Protein AF-A0A328RJR1-F1 (afdb_monomer)

Foldseek 3Di:
DDPVVVVVVLVVPPDLVVQVVVCVVLVNDDDSVVSSVLSVVLVVLLVVLQVVQCVQADVVLFFHGDDSCLLCCLLRPLLCQKRFGRGDPPSPDDDDPSSQCSRQCSLAVHDFVSSLVSNVSNCVVQVNCVVCCVPAVSVAFPGKTQPDRGMGKMWTDGPPFIKIKDFAPDPQLVLVQVVCVLLVHDEWDWDWDQGPSHIMIMTHDLDDAFQVNVLVVDLADDLLLLLQLLLVLLCCLLFVQPDPARRQWGAHPNGTYGHPSRDTPHVCSVVVCVVPNPPSCRSLVSLVVNDPDPVSSVVSVVSSVVSNVVSNVSCVVSLVVSLVSLPVPDPPDPSSVVSNVSSVVSDDD

Mean predicted aligned error: 8.34 Å

Solvent-accessible surface area (backbone atoms only — not comparable to full-atom values): 19500 Å² total; per-residue (Å²): 132,67,70,72,65,52,53,65,47,58,74,68,55,85,49,65,66,63,55,47,50,58,38,50,78,69,72,54,82,80,61,67,69,62,52,48,54,51,48,56,50,51,52,52,49,52,53,53,47,39,55,53,27,51,74,72,35,41,57,94,65,34,30,42,48,64,50,72,65,58,55,51,40,45,66,72,35,44,86,42,74,53,61,64,69,50,59,50,85,91,59,81,72,83,81,58,69,68,60,30,48,55,60,30,44,70,53,54,69,44,58,60,71,60,40,34,49,45,52,47,46,25,34,47,70,52,64,41,40,72,69,46,29,78,77,28,50,55,96,44,56,71,42,60,38,52,73,36,71,73,41,49,24,36,41,37,32,30,80,83,44,49,34,30,41,36,77,44,96,65,70,40,48,49,54,48,37,51,52,28,52,76,68,74,41,80,63,69,60,54,50,77,48,81,44,100,82,47,38,30,40,40,29,59,59,68,76,89,36,26,40,52,53,50,53,75,75,38,79,65,82,54,72,70,50,42,34,50,41,20,37,53,32,41,48,30,65,57,50,38,43,50,77,69,50,49,78,33,23,38,40,45,96,86,39,75,33,81,46,83,44,70,38,58,59,44,87,67,35,66,61,55,30,65,73,70,46,50,86,38,42,51,54,48,49,55,57,56,75,48,42,94,44,73,64,63,35,52,52,50,50,50,48,20,54,53,35,22,54,52,42,48,52,52,48,62,76,45,38,67,61,53,50,51,50,49,61,74,70,41,68,98,45,73,64,45,54,49,50,51,48,45,56,74,57,62,69,90,127

Radius of gyration: 23.26 Å; Cα contacts (8 Å, |Δi|>4): 452; chains: 1; bounding box: 61×46×66 Å

Structure (mmCIF, N/CA/C/O backbone):
data_AF-A0A328RJR1-F1
#
_entry.id   AF-A0A328RJR1-F1
#
loop_
_atom_site.group_PDB
_atom_site.id
_atom_site.type_symbol
_atom_site.label_atom_id
_atom_site.label_alt_id
_atom_site.label_comp_id
_atom_site.label_asym_id
_atom_site.label_entity_id
_atom_site.label_seq_id
_atom_site.pdbx_PDB_ins_code
_atom_site.Cartn_x
_atom_site.Cartn_y
_atom_site.Cartn_z
_atom_site.occupancy
_atom_site.B_iso_or_equiv
_atom_site.auth_seq_id
_atom_site.auth_comp_id
_atom_site.auth_asym_id
_atom_site.auth_atom_id
_atom_site.pdbx_PDB_model_num
ATOM 1 N N . MET A 1 1 ? 33.221 -3.654 -17.826 1.00 35.09 1 MET A N 1
ATOM 2 C CA . MET A 1 1 ? 32.953 -2.552 -18.779 1.00 35.09 1 MET A CA 1
ATOM 3 C C . MET A 1 1 ? 31.809 -1.719 -18.227 1.00 35.09 1 MET A C 1
ATOM 5 O O . MET A 1 1 ? 30.819 -2.310 -17.814 1.00 35.09 1 MET A O 1
ATOM 9 N N . SER A 1 2 ? 31.965 -0.396 -18.111 1.00 26.88 2 SER A N 1
ATOM 10 C CA . SER A 1 2 ? 30.933 0.463 -17.517 1.00 26.88 2 SER A CA 1
ATOM 11 C C . SER A 1 2 ? 29.721 0.572 -18.447 1.00 26.88 2 SER A C 1
ATOM 13 O O . SER A 1 2 ? 29.865 0.806 -19.645 1.00 26.88 2 SER A O 1
ATOM 15 N N . PHE A 1 3 ? 28.523 0.412 -17.883 1.00 36.31 3 PHE A N 1
ATOM 16 C CA . PHE A 1 3 ? 27.236 0.465 -18.590 1.00 36.31 3 PHE A CA 1
ATOM 17 C C . PHE A 1 3 ? 27.023 1.780 -19.368 1.00 36.31 3 PHE A C 1
ATOM 19 O O . PHE A 1 3 ? 26.322 1.792 -20.373 1.00 36.31 3 PHE A O 1
ATOM 26 N N . SER A 1 4 ? 27.691 2.862 -18.956 1.00 33.47 4 SER A N 1
ATOM 27 C CA . SER A 1 4 ? 27.680 4.169 -19.621 1.00 33.47 4 SER A CA 1
ATOM 28 C C . SER A 1 4 ? 28.237 4.152 -21.050 1.00 33.47 4 SER A C 1
ATOM 30 O O . SER A 1 4 ? 27.717 4.868 -21.899 1.00 33.47 4 SER A O 1
ATOM 32 N N . LYS A 1 5 ? 29.222 3.292 -21.367 1.00 37.38 5 LYS A N 1
ATOM 33 C CA . LYS A 1 5 ? 29.723 3.149 -22.750 1.00 37.38 5 LYS A CA 1
ATOM 34 C C . LYS A 1 5 ? 28.718 2.456 -23.679 1.00 37.38 5 LYS A C 1
ATOM 36 O O . LYS A 1 5 ? 28.713 2.729 -24.872 1.00 37.38 5 LYS A O 1
ATOM 41 N N . ASN A 1 6 ? 27.822 1.628 -23.138 1.00 48.75 6 ASN A N 1
ATOM 42 C CA . ASN A 1 6 ? 26.827 0.917 -23.941 1.00 48.75 6 ASN A CA 1
ATOM 43 C C . ASN A 1 6 ? 25.659 1.813 -24.373 1.00 48.75 6 ASN A C 1
ATOM 45 O O . ASN A 1 6 ? 25.043 1.517 -25.386 1.00 48.75 6 ASN A O 1
ATOM 49 N N . ILE A 1 7 ? 25.337 2.895 -23.654 1.00 41.91 7 ILE A N 1
ATOM 50 C CA . ILE A 1 7 ? 24.184 3.755 -23.989 1.00 41.91 7 ILE A CA 1
ATOM 51 C C . ILE A 1 7 ? 24.487 4.663 -25.190 1.00 41.91 7 ILE A C 1
ATOM 53 O O . ILE A 1 7 ? 23.641 4.814 -26.073 1.00 41.91 7 ILE A O 1
ATOM 57 N N . GLU A 1 8 ? 25.705 5.204 -25.289 1.00 42.03 8 GLU A N 1
ATOM 58 C CA . GLU A 1 8 ? 26.141 5.942 -26.485 1.00 42.03 8 GLU A CA 1
ATOM 59 C C . GLU A 1 8 ? 26.208 5.045 -27.728 1.00 42.03 8 GLU A C 1
ATOM 61 O O . GLU A 1 8 ? 25.860 5.492 -28.822 1.00 42.03 8 GLU A O 1
ATOM 66 N N . GLU A 1 9 ? 26.590 3.774 -27.574 1.00 45.88 9 GLU A N 1
ATOM 67 C CA . GLU A 1 9 ? 26.526 2.790 -28.658 1.00 45.88 9 GLU A CA 1
ATOM 68 C C . GLU A 1 9 ? 25.073 2.405 -28.984 1.00 45.88 9 GLU A C 1
ATOM 70 O O . GLU A 1 9 ? 24.684 2.460 -30.143 1.00 45.88 9 GLU A O 1
ATOM 75 N N . ILE A 1 10 ? 24.212 2.145 -27.996 1.00 46.06 10 ILE A N 1
ATOM 76 C CA . ILE A 1 10 ? 22.761 1.887 -28.158 1.00 46.06 10 ILE A CA 1
ATOM 77 C C . ILE A 1 10 ? 22.034 3.035 -28.876 1.00 46.06 10 ILE A C 1
ATOM 79 O O . ILE A 1 10 ? 21.094 2.809 -29.650 1.00 46.06 10 ILE A O 1
ATOM 83 N N . ASN A 1 11 ? 22.471 4.276 -28.666 1.00 43.84 11 ASN A N 1
ATOM 84 C CA . ASN A 1 11 ? 21.934 5.426 -29.383 1.00 43.84 11 ASN A CA 1
ATOM 85 C C . ASN A 1 11 ? 22.359 5.475 -30.856 1.00 43.84 11 ASN A C 1
ATOM 87 O O . ASN A 1 11 ? 21.598 6.013 -31.658 1.00 43.84 11 ASN A O 1
ATOM 91 N N . LYS A 1 12 ? 23.485 4.844 -31.210 1.00 46.56 12 LYS A N 1
ATOM 92 C CA . LYS A 1 12 ? 24.025 4.714 -32.576 1.00 46.56 12 LYS A CA 1
ATOM 93 C C . LYS A 1 12 ? 23.647 3.396 -33.268 1.00 46.56 12 LYS A C 1
ATOM 95 O O . LYS A 1 12 ? 23.850 3.255 -34.472 1.00 46.56 12 LYS A O 1
ATOM 100 N N . ILE A 1 13 ? 23.113 2.419 -32.534 1.00 50.09 13 ILE A N 1
ATOM 101 C CA . ILE A 1 13 ? 22.736 1.113 -33.077 1.00 50.09 13 ILE A CA 1
ATOM 102 C C . ILE A 1 13 ? 21.342 1.199 -33.723 1.00 50.09 13 ILE A C 1
ATOM 104 O O . ILE A 1 13 ? 20.317 0.977 -33.082 1.00 50.09 13 ILE A O 1
ATOM 108 N N . ASP A 1 14 ? 21.323 1.455 -35.031 1.00 55.56 14 ASP A N 1
ATOM 109 C CA . ASP A 1 14 ? 20.229 1.044 -35.932 1.00 55.56 14 ASP A CA 1
ATOM 110 C C . ASP A 1 14 ? 20.429 -0.393 -36.459 1.00 55.56 14 ASP A C 1
ATOM 112 O O . ASP A 1 14 ? 19.600 -0.939 -37.189 1.00 55.56 14 ASP A O 1
ATOM 116 N N . ASN A 1 15 ? 21.531 -1.042 -36.068 1.00 59.47 15 ASN A N 1
ATOM 117 C CA . ASN A 1 15 ? 21.899 -2.374 -36.526 1.00 59.47 15 ASN A CA 1
ATOM 118 C C . ASN A 1 15 ? 21.192 -3.474 -35.709 1.00 59.47 15 ASN A C 1
ATOM 120 O O . ASN A 1 15 ? 21.504 -3.726 -34.541 1.00 59.47 15 ASN A O 1
ATOM 124 N N . LYS A 1 16 ? 20.263 -4.169 -36.373 1.00 55.56 16 LYS A N 1
ATOM 125 C CA . LYS A 1 16 ? 19.468 -5.293 -35.855 1.00 55.56 16 LYS A CA 1
ATOM 126 C C . LYS A 1 16 ? 20.311 -6.379 -35.170 1.00 55.56 16 LYS A C 1
ATOM 128 O O . LYS A 1 16 ? 19.877 -6.922 -34.155 1.00 55.56 16 LYS A O 1
ATOM 133 N N . ASP A 1 17 ? 21.513 -6.680 -35.660 1.00 53.88 17 ASP A N 1
ATOM 134 C CA . ASP A 1 17 ? 22.342 -7.758 -35.103 1.00 53.88 17 ASP A CA 1
ATOM 135 C C . ASP A 1 17 ? 23.036 -7.378 -33.785 1.00 53.88 17 ASP A C 1
ATOM 137 O O . ASP A 1 17 ? 23.174 -8.223 -32.898 1.00 53.88 17 ASP A O 1
ATOM 141 N N . ALA A 1 18 ? 23.396 -6.106 -33.596 1.00 58.50 18 ALA A N 1
ATOM 142 C CA . ALA A 1 18 ? 23.974 -5.630 -32.338 1.00 58.50 18 ALA A CA 1
ATOM 143 C C . ALA A 1 18 ? 22.936 -5.621 -31.200 1.00 58.50 18 ALA A C 1
ATOM 145 O O . ALA A 1 18 ? 23.236 -6.049 -30.083 1.00 58.50 18 ALA A O 1
ATOM 146 N N . ILE A 1 19 ? 21.686 -5.246 -31.502 1.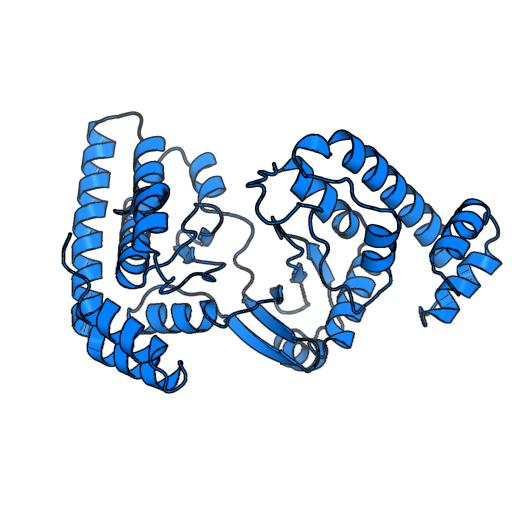00 57.97 19 ILE A N 1
ATOM 147 C CA . ILE A 1 19 ? 20.557 -5.340 -30.560 1.00 57.97 19 ILE A CA 1
ATOM 148 C C . ILE A 1 19 ? 20.324 -6.802 -30.164 1.00 57.97 19 ILE A C 1
ATOM 150 O O . ILE A 1 19 ? 20.250 -7.127 -28.981 1.00 57.97 19 ILE A O 1
ATOM 154 N N . VAL A 1 20 ? 20.274 -7.714 -31.137 1.00 56.56 20 VAL A N 1
ATOM 155 C CA . VAL A 1 20 ? 20.079 -9.148 -30.872 1.00 56.56 20 VAL A CA 1
ATOM 156 C C . VAL A 1 20 ? 21.204 -9.728 -30.006 1.00 56.56 20 VAL A C 1
ATOM 158 O O . VAL A 1 20 ? 20.929 -10.537 -29.120 1.00 56.56 20 VAL A O 1
ATOM 161 N N . ASN A 1 21 ? 22.453 -9.305 -30.205 1.00 58.47 21 ASN A N 1
ATOM 162 C CA . ASN A 1 21 ? 23.581 -9.751 -29.384 1.00 58.47 21 ASN A CA 1
ATOM 163 C C . ASN A 1 21 ? 23.509 -9.225 -27.940 1.00 58.47 21 ASN A C 1
ATOM 165 O O . ASN A 1 21 ? 23.812 -9.980 -27.014 1.00 58.47 21 ASN A O 1
ATOM 169 N N . PHE A 1 22 ? 23.029 -7.992 -27.730 1.00 62.31 22 PHE A N 1
ATOM 170 C CA . PHE A 1 22 ? 22.733 -7.465 -26.392 1.00 62.31 22 PHE A CA 1
ATOM 171 C C . PHE A 1 22 ? 21.647 -8.288 -25.680 1.00 62.31 22 PHE A C 1
ATOM 173 O O . PHE A 1 22 ? 21.794 -8.630 -24.512 1.00 62.31 22 PHE A O 1
ATOM 180 N N . TYR A 1 23 ? 20.580 -8.686 -26.373 1.00 55.56 23 TYR A N 1
ATOM 181 C CA . TYR A 1 23 ? 19.535 -9.523 -25.767 1.00 55.56 23 TYR A CA 1
ATOM 182 C C . TYR A 1 23 ? 19.997 -10.958 -25.479 1.00 55.56 23 TYR A C 1
ATOM 184 O O . TYR A 1 23 ? 19.666 -11.524 -24.432 1.00 55.56 23 TYR A O 1
ATOM 192 N N . ARG A 1 24 ? 20.808 -11.539 -26.371 1.00 58.44 24 ARG A N 1
ATOM 193 C CA . ARG A 1 24 ? 21.396 -12.876 -26.182 1.00 58.44 24 ARG A CA 1
ATOM 194 C C . ARG A 1 24 ? 22.337 -12.933 -24.983 1.00 58.44 24 ARG A C 1
ATOM 196 O O . ARG A 1 24 ? 22.288 -13.912 -24.241 1.00 58.44 24 ARG A O 1
ATOM 203 N N . SER A 1 25 ? 23.138 -11.891 -24.747 1.00 57.56 25 SER A N 1
ATOM 204 C CA . SER A 1 25 ? 24.028 -11.833 -23.577 1.00 57.56 25 SER A CA 1
ATOM 205 C C . SER A 1 25 ? 23.273 -11.760 -22.243 1.00 57.56 25 SER A C 1
ATOM 207 O O . SER A 1 25 ? 23.837 -12.103 -21.207 1.00 57.56 25 SER A O 1
ATOM 209 N N . HIS A 1 26 ? 21.984 -11.409 -22.270 1.00 53.59 26 HIS A N 1
ATOM 210 C CA . HIS A 1 26 ? 21.101 -11.387 -21.102 1.00 53.59 26 HIS A CA 1
ATOM 211 C C . HIS A 1 26 ? 20.166 -12.609 -21.023 1.00 53.59 26 HIS A C 1
ATOM 213 O O . HIS A 1 26 ? 19.245 -12.616 -20.210 1.00 53.59 26 HIS A O 1
ATOM 219 N N . GLN A 1 27 ? 20.402 -13.654 -21.833 1.00 52.19 27 GLN A N 1
ATOM 220 C CA . GLN A 1 27 ? 19.617 -14.902 -21.871 1.00 52.19 27 GLN A CA 1
ATOM 221 C C . GLN A 1 27 ? 18.127 -14.710 -22.213 1.00 52.19 27 GLN A C 1
ATOM 223 O O . GLN A 1 27 ? 17.269 -15.481 -21.778 1.00 52.19 27 GLN A O 1
ATOM 228 N N . TRP A 1 28 ? 17.787 -13.687 -23.000 1.00 48.53 28 TRP A N 1
ATOM 229 C CA . TRP A 1 28 ? 16.421 -13.527 -23.499 1.00 48.53 28 TRP A CA 1
ATOM 230 C C . TRP A 1 28 ? 16.226 -14.466 -24.695 1.00 48.53 28 TRP A C 1
ATOM 232 O O . TRP A 1 28 ? 17.014 -14.407 -25.642 1.00 48.53 28 TRP A O 1
ATOM 242 N N . PRO A 1 29 ? 15.219 -15.356 -24.690 1.00 43.50 29 PRO A N 1
ATOM 243 C CA . PRO A 1 29 ? 15.017 -16.237 -25.824 1.00 43.50 29 PRO A CA 1
ATOM 244 C C . PRO A 1 29 ? 14.326 -15.462 -26.969 1.00 43.50 29 PRO A C 1
ATOM 246 O O . PRO A 1 29 ? 13.602 -14.496 -26.719 1.00 43.50 29 PRO A O 1
ATOM 249 N N . ILE A 1 30 ? 14.456 -16.008 -28.190 1.00 54.34 30 ILE A N 1
ATOM 250 C CA . ILE A 1 30 ? 13.540 -15.859 -29.351 1.00 54.34 30 ILE A CA 1
ATOM 251 C C . ILE A 1 30 ? 13.860 -14.763 -30.409 1.00 54.34 30 ILE A C 1
ATOM 253 O O . ILE A 1 30 ? 14.423 -13.721 -30.122 1.00 54.34 30 ILE A O 1
ATOM 257 N N . ASN A 1 31 ? 13.501 -15.087 -31.667 1.00 52.03 31 ASN A N 1
ATOM 258 C CA . ASN A 1 31 ? 13.190 -14.283 -32.873 1.00 52.03 31 ASN A CA 1
ATOM 259 C C . ASN A 1 31 ? 13.707 -12.823 -32.966 1.00 52.03 31 ASN A C 1
ATOM 261 O O . ASN A 1 31 ? 13.216 -11.914 -32.297 1.00 52.03 31 ASN A O 1
ATOM 265 N N . LYS A 1 32 ? 14.630 -12.589 -33.915 1.00 53.72 32 LYS A N 1
ATOM 266 C CA . LYS A 1 32 ? 15.333 -11.311 -34.136 1.00 53.72 32 LYS A CA 1
ATOM 267 C C . LYS A 1 32 ? 14.420 -10.124 -34.483 1.00 53.72 32 LYS A C 1
ATOM 269 O O . LYS A 1 32 ? 14.745 -8.999 -34.114 1.00 53.72 32 LYS A O 1
ATOM 274 N N . ASP A 1 33 ? 13.325 -10.344 -35.209 1.00 50.41 33 ASP A N 1
ATOM 275 C CA . ASP A 1 33 ? 12.430 -9.262 -35.655 1.00 50.41 33 ASP A CA 1
ATOM 276 C C . ASP A 1 33 ? 11.563 -8.715 -34.521 1.00 50.41 33 ASP A C 1
ATOM 278 O O . ASP A 1 33 ? 11.414 -7.500 -34.375 1.00 50.41 33 ASP A O 1
ATOM 282 N N . LEU A 1 34 ? 11.072 -9.608 -33.658 1.00 58.09 34 LEU A N 1
ATOM 283 C CA . LEU A 1 34 ? 10.309 -9.234 -32.471 1.00 58.09 34 LEU A CA 1
ATOM 284 C C . LEU A 1 34 ? 11.181 -8.424 -31.499 1.00 58.09 34 LEU A C 1
ATOM 286 O O . LEU A 1 34 ? 10.759 -7.373 -31.026 1.00 58.09 34 LEU A O 1
ATOM 290 N N . ILE A 1 35 ? 12.428 -8.861 -31.282 1.00 64.62 35 ILE A N 1
ATOM 291 C CA . ILE A 1 35 ? 13.404 -8.158 -30.437 1.00 64.62 35 ILE A CA 1
ATOM 292 C C . ILE A 1 35 ? 13.646 -6.726 -30.930 1.00 64.62 35 ILE A C 1
ATOM 294 O O . ILE A 1 35 ? 13.698 -5.792 -30.133 1.00 64.62 35 ILE A O 1
ATOM 298 N N . PHE A 1 36 ? 13.811 -6.536 -32.239 1.00 63.91 36 PHE A N 1
ATOM 299 C CA . PHE A 1 36 ? 14.120 -5.221 -32.798 1.00 63.91 36 PHE A CA 1
ATOM 300 C C . PHE A 1 36 ? 12.955 -4.232 -32.646 1.00 63.91 36 PHE A C 1
ATOM 302 O O . PHE A 1 36 ? 13.167 -3.066 -32.301 1.00 63.91 36 PHE A O 1
ATOM 309 N N . LEU A 1 37 ? 11.719 -4.696 -32.854 1.00 68.50 37 LEU A N 1
ATOM 310 C CA . LEU A 1 37 ? 10.515 -3.890 -32.629 1.00 68.50 37 LEU A CA 1
ATOM 311 C C . LEU A 1 37 ? 10.315 -3.569 -31.141 1.00 68.50 37 LEU A C 1
ATOM 313 O O . LEU A 1 37 ? 10.050 -2.413 -30.800 1.00 68.50 37 LEU A O 1
ATOM 317 N N . GLU A 1 38 ? 10.503 -4.554 -30.256 1.00 74.19 38 GLU A N 1
ATOM 318 C CA . GLU A 1 38 ? 10.473 -4.352 -28.801 1.00 74.19 38 GLU A CA 1
ATOM 319 C C . GLU A 1 38 ? 11.518 -3.319 -28.368 1.00 74.19 38 GLU A C 1
ATOM 321 O O . GLU A 1 38 ? 11.207 -2.410 -27.601 1.00 74.19 38 GLU A O 1
ATOM 326 N N . PHE A 1 39 ? 12.732 -3.398 -28.908 1.00 76.44 39 PHE A N 1
ATOM 327 C CA . PHE A 1 39 ? 13.807 -2.465 -28.597 1.00 76.44 39 PHE A CA 1
ATOM 328 C C . PHE A 1 39 ? 13.481 -1.028 -29.015 1.00 76.44 39 PHE A C 1
ATOM 330 O O . PHE A 1 39 ? 13.614 -0.111 -28.203 1.00 76.44 39 PHE A O 1
ATOM 337 N N . LYS A 1 40 ? 13.006 -0.815 -30.253 1.00 80.19 40 LYS A N 1
ATOM 338 C CA . LYS A 1 40 ? 12.582 0.520 -30.716 1.00 80.19 40 LYS A CA 1
ATOM 339 C C . LYS A 1 40 ? 11.473 1.092 -29.835 1.00 80.19 40 LYS A C 1
ATOM 341 O O . LYS A 1 40 ? 11.508 2.277 -29.497 1.00 80.19 40 LYS A O 1
ATOM 346 N N . TYR A 1 41 ? 10.518 0.252 -29.437 1.00 84.62 41 TYR A N 1
ATOM 347 C CA . TYR A 1 41 ? 9.442 0.649 -28.538 1.00 84.62 41 TYR A CA 1
ATOM 348 C C . TYR A 1 41 ? 9.966 1.044 -27.149 1.00 84.62 41 TYR A C 1
ATOM 350 O O . TYR A 1 41 ? 9.652 2.133 -26.668 1.00 84.62 41 TYR A O 1
ATOM 358 N N . ILE A 1 42 ? 10.803 0.203 -26.531 1.00 85.06 42 ILE A N 1
ATOM 359 C CA . ILE A 1 42 ? 11.414 0.467 -25.220 1.00 85.06 42 ILE A CA 1
ATOM 360 C C . ILE A 1 42 ? 12.236 1.758 -25.265 1.00 85.06 42 ILE A C 1
ATOM 362 O O . ILE A 1 42 ? 12.078 2.600 -24.387 1.00 85.06 42 ILE A O 1
ATOM 366 N N . LYS A 1 43 ? 13.059 1.959 -26.303 1.00 86.50 43 LYS A N 1
ATOM 367 C CA . LYS A 1 43 ? 13.865 3.178 -26.477 1.00 86.50 43 LYS A CA 1
ATOM 368 C C . LYS A 1 43 ? 12.984 4.427 -26.533 1.00 86.50 43 LYS A C 1
ATOM 370 O O . LYS A 1 43 ? 13.250 5.397 -25.827 1.00 86.50 43 LYS A O 1
ATOM 375 N N . LYS A 1 44 ? 11.893 4.391 -27.310 1.00 90.50 44 LYS A N 1
ATOM 376 C CA . LYS A 1 44 ? 10.919 5.493 -27.369 1.00 90.50 44 LYS A CA 1
ATOM 377 C C . LYS A 1 44 ? 10.268 5.751 -26.007 1.00 90.50 44 LYS A C 1
ATOM 379 O O . LYS A 1 44 ? 10.106 6.908 -25.626 1.00 90.50 44 LYS A O 1
ATOM 384 N N . LEU A 1 45 ? 9.888 4.693 -25.287 1.00 91.62 45 LEU A N 1
ATOM 385 C CA . LEU A 1 45 ? 9.276 4.810 -23.964 1.00 91.62 45 LEU A CA 1
ATOM 386 C C . LEU A 1 45 ? 10.249 5.422 -22.949 1.00 91.62 45 LEU A C 1
ATOM 388 O O . LEU A 1 45 ? 9.871 6.369 -22.271 1.00 91.62 45 LEU A O 1
ATOM 392 N N . ILE A 1 46 ? 11.494 4.940 -22.901 1.00 91.62 46 ILE A N 1
ATOM 393 C CA . ILE A 1 46 ? 12.557 5.474 -22.040 1.00 91.62 46 ILE A CA 1
ATOM 394 C C . ILE A 1 46 ? 12.776 6.959 -22.325 1.00 91.62 46 ILE A C 1
ATOM 396 O O . ILE A 1 46 ? 12.726 7.752 -21.392 1.00 91.62 46 ILE A O 1
ATOM 400 N N . ASN A 1 47 ? 12.953 7.352 -23.590 1.00 92.50 47 ASN A N 1
ATOM 401 C CA . ASN A 1 47 ? 13.193 8.754 -23.946 1.00 92.50 47 ASN A CA 1
ATOM 402 C C . ASN A 1 47 ? 12.045 9.666 -23.489 1.00 92.50 47 ASN A C 1
ATOM 404 O O . ASN A 1 47 ? 12.293 10.670 -22.829 1.00 92.50 47 ASN A O 1
ATOM 408 N N . ASN A 1 48 ? 10.796 9.266 -23.744 1.00 94.06 48 ASN A N 1
ATOM 409 C CA . ASN A 1 48 ? 9.615 10.003 -23.287 1.00 94.06 48 ASN A CA 1
ATOM 410 C C . ASN A 1 48 ? 9.553 10.083 -21.751 1.00 94.06 48 ASN A C 1
ATOM 412 O O . ASN A 1 48 ? 9.269 11.137 -21.185 1.00 94.06 48 ASN A O 1
ATOM 416 N N . THR A 1 49 ? 9.851 8.980 -21.054 1.00 94.38 49 THR A N 1
ATOM 417 C CA . THR A 1 49 ? 9.895 8.974 -19.588 1.00 94.38 49 THR A CA 1
ATOM 418 C C . THR A 1 49 ? 10.985 9.903 -19.053 1.00 94.38 49 THR A C 1
ATOM 420 O O . THR A 1 49 ? 10.731 10.620 -18.087 1.00 94.38 49 THR A O 1
ATOM 423 N N . LEU A 1 50 ? 12.167 9.938 -19.677 1.00 94.06 50 LEU A N 1
ATOM 424 C CA . LEU A 1 50 ? 13.264 10.828 -19.289 1.00 94.06 50 LEU A CA 1
ATOM 425 C C . LEU A 1 50 ? 12.891 12.297 -19.469 1.00 94.06 50 LEU A C 1
ATOM 427 O O . LEU A 1 50 ? 13.061 13.069 -18.527 1.00 94.06 50 LEU A O 1
ATOM 431 N N . GLU A 1 51 ? 12.367 12.670 -20.638 1.00 95.38 51 GLU A N 1
ATOM 432 C CA . GLU A 1 51 ? 11.928 14.040 -20.939 1.00 95.38 51 GLU A CA 1
ATOM 433 C C . GLU A 1 51 ? 10.901 14.523 -19.914 1.00 95.38 51 GLU A C 1
ATOM 435 O O . GLU A 1 51 ? 11.144 15.501 -19.209 1.00 95.38 51 GLU A O 1
ATOM 440 N N . LYS A 1 52 ? 9.831 13.751 -19.707 1.00 95.56 52 LYS A N 1
ATOM 441 C CA . LYS A 1 52 ? 8.801 14.085 -18.715 1.00 95.56 52 LYS A CA 1
ATOM 442 C C . LYS A 1 52 ? 9.315 14.084 -17.281 1.00 95.56 52 LYS A C 1
ATOM 444 O O . LYS A 1 52 ? 8.839 14.855 -16.455 1.00 95.56 52 LYS A O 1
ATOM 449 N N . SER A 1 53 ? 10.289 13.233 -16.954 1.00 94.88 53 SER A N 1
ATOM 450 C CA . SER A 1 53 ? 10.867 13.236 -15.605 1.00 94.88 53 SER A CA 1
ATOM 451 C C . SER A 1 53 ? 11.646 14.515 -15.322 1.00 94.88 53 SER A C 1
ATOM 453 O O . SER A 1 53 ? 11.660 14.956 -14.179 1.00 94.88 53 SER A O 1
ATOM 455 N N . LYS A 1 54 ? 12.259 15.124 -16.348 1.00 94.94 54 LYS A N 1
ATOM 456 C CA . LYS A 1 54 ? 12.946 16.417 -16.234 1.00 94.94 54 LYS A CA 1
ATOM 457 C C . LYS A 1 54 ? 11.958 17.564 -16.058 1.00 94.94 54 LYS A C 1
ATOM 459 O O . LYS A 1 54 ? 12.233 18.455 -15.267 1.00 94.94 54 LYS A O 1
ATOM 464 N N . GLU A 1 55 ? 10.820 17.518 -16.745 1.00 95.00 55 GLU A N 1
ATOM 465 C CA . GLU A 1 55 ? 9.741 18.508 -16.597 1.00 95.00 55 GLU A CA 1
ATOM 466 C C . GLU A 1 55 ? 9.144 18.508 -15.184 1.00 95.00 55 GLU A C 1
ATOM 468 O O . GLU A 1 55 ? 8.861 19.566 -14.631 1.00 95.00 55 GLU A O 1
ATOM 473 N N . LEU A 1 56 ? 8.979 17.323 -14.588 1.00 92.62 56 LEU A N 1
ATOM 474 C CA . LEU A 1 56 ? 8.453 17.166 -13.229 1.00 92.62 56 LEU A CA 1
ATOM 475 C C . LEU A 1 56 ? 9.5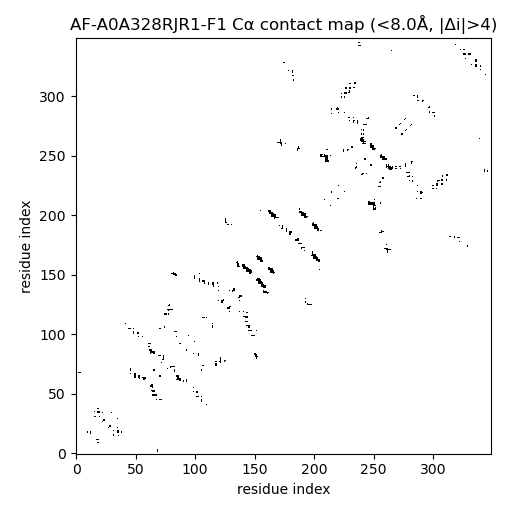24 17.304 -12.133 1.00 92.62 56 LEU A C 1
ATOM 477 O O . LEU A 1 56 ? 9.193 17.302 -10.949 1.00 92.62 56 LEU A O 1
ATOM 481 N N . ALA A 1 57 ? 10.807 17.381 -12.491 1.00 92.06 57 ALA A N 1
ATOM 482 C CA . ALA A 1 57 ? 11.878 17.449 -11.508 1.00 92.06 57 ALA A CA 1
ATOM 483 C C . ALA A 1 57 ? 11.926 18.815 -10.816 1.00 92.06 57 ALA A C 1
ATOM 485 O O . ALA A 1 57 ? 11.742 19.867 -11.424 1.00 92.06 57 ALA A O 1
ATOM 486 N N . LEU A 1 58 ? 12.285 18.795 -9.534 1.00 91.25 58 LEU A N 1
ATOM 487 C CA . LEU A 1 58 ? 12.535 19.983 -8.723 1.00 91.25 58 LEU A CA 1
ATOM 488 C C . LEU A 1 58 ? 13.884 19.817 -7.999 1.00 91.25 58 LEU A C 1
ATOM 490 O O . LEU A 1 58 ? 13.903 19.680 -6.770 1.00 91.25 58 LEU A O 1
ATOM 494 N N . PRO A 1 59 ? 15.029 19.816 -8.718 1.00 89.88 59 PRO A N 1
ATOM 495 C CA . PRO A 1 59 ? 16.325 19.442 -8.136 1.00 89.88 59 PRO A CA 1
ATOM 496 C C . PRO A 1 59 ? 16.735 20.344 -6.967 1.00 89.88 59 PRO A C 1
ATOM 498 O O . PRO A 1 59 ? 17.238 19.878 -5.946 1.00 89.88 59 PRO A O 1
ATOM 501 N N . ASN A 1 60 ? 16.408 21.637 -7.053 1.00 89.62 60 ASN A N 1
ATOM 502 C CA . ASN A 1 60 ? 16.668 22.607 -5.984 1.00 89.62 60 ASN A CA 1
ATOM 503 C C . ASN A 1 60 ? 15.933 22.255 -4.679 1.00 89.62 60 ASN A C 1
ATOM 505 O O . ASN A 1 60 ? 16.446 22.494 -3.586 1.00 89.62 60 ASN A O 1
ATOM 509 N N . LEU A 1 61 ? 14.761 21.623 -4.784 1.00 87.94 61 LEU A N 1
ATOM 510 C CA . LEU A 1 61 ? 13.990 21.118 -3.647 1.00 87.94 61 LEU A CA 1
ATOM 511 C C . LEU A 1 61 ? 14.374 19.672 -3.281 1.00 87.94 61 LEU A C 1
ATOM 513 O O . LEU A 1 61 ? 13.944 19.157 -2.254 1.00 87.94 61 LEU A O 1
ATOM 517 N N . GLY A 1 62 ? 15.255 19.042 -4.063 1.00 89.56 62 GLY A N 1
ATOM 518 C CA . GLY A 1 62 ? 15.778 17.691 -3.870 1.00 89.56 62 GLY A CA 1
ATOM 519 C C . GLY A 1 62 ? 14.983 16.582 -4.551 1.00 89.56 62 GLY A C 1
ATOM 520 O O . GLY A 1 62 ? 15.095 15.428 -4.133 1.00 89.56 62 GLY A O 1
ATOM 521 N N . PHE A 1 63 ? 14.165 16.918 -5.548 1.00 92.12 63 PHE A N 1
ATOM 522 C CA . PHE A 1 63 ? 13.531 15.940 -6.428 1.00 92.12 63 PHE A CA 1
ATOM 523 C C . PHE A 1 63 ? 14.285 15.901 -7.757 1.00 92.12 63 PHE A C 1
ATOM 525 O O . PHE A 1 63 ? 14.090 16.770 -8.608 1.00 92.12 63 PHE A O 1
ATOM 532 N N . ASP A 1 64 ? 15.139 14.904 -7.936 1.00 92.94 64 ASP A N 1
ATOM 533 C CA . ASP A 1 64 ? 15.940 14.753 -9.147 1.00 92.94 64 ASP A CA 1
ATOM 534 C C . ASP A 1 64 ? 15.159 13.997 -10.236 1.00 92.94 64 ASP A C 1
ATOM 536 O O . ASP A 1 64 ? 14.276 13.185 -9.929 1.00 92.94 64 ASP A O 1
ATOM 540 N N . PRO A 1 65 ? 15.463 14.233 -11.525 1.00 93.62 65 PRO A N 1
ATOM 541 C CA . PRO A 1 65 ? 14.889 13.438 -12.603 1.00 93.62 65 PRO A CA 1
ATOM 542 C C . PRO A 1 65 ? 15.349 11.975 -12.520 1.00 93.62 65 PRO A C 1
ATOM 544 O O . PRO A 1 65 ? 16.351 11.633 -11.884 1.00 93.62 65 PRO A O 1
ATOM 547 N N . LEU A 1 66 ? 14.621 11.093 -13.206 1.00 93.19 66 LEU A N 1
ATOM 548 C CA . LEU A 1 66 ? 15.060 9.711 -13.394 1.00 93.19 66 LEU A CA 1
ATOM 549 C C . LEU A 1 66 ? 16.228 9.692 -14.387 1.00 93.19 66 LEU A C 1
ATOM 551 O O . LEU A 1 66 ? 16.205 10.422 -15.381 1.00 93.19 66 LEU A O 1
ATOM 555 N N . SER A 1 67 ? 17.240 8.859 -14.137 1.00 90.94 67 SER A N 1
ATOM 556 C CA . SER A 1 67 ? 18.349 8.681 -15.079 1.00 90.94 67 SER A CA 1
ATOM 557 C C . SER A 1 67 ? 18.061 7.574 -16.093 1.00 90.94 67 SER A C 1
ATOM 559 O O . SER A 1 67 ? 17.276 6.659 -15.845 1.00 90.94 67 SER A O 1
ATOM 561 N N . ASP A 1 68 ? 18.724 7.627 -17.243 1.00 86.38 68 ASP A N 1
ATOM 562 C CA . ASP A 1 68 ? 18.702 6.558 -18.246 1.00 86.38 68 ASP A CA 1
ATOM 563 C C . ASP A 1 68 ? 19.126 5.209 -17.647 1.00 86.38 68 ASP A C 1
ATOM 565 O O . ASP A 1 68 ? 18.479 4.186 -17.890 1.00 86.38 68 ASP A O 1
ATOM 569 N N . LEU A 1 69 ? 20.155 5.221 -16.797 1.00 84.69 69 LEU A N 1
ATOM 570 C CA . LEU A 1 69 ? 20.628 4.052 -16.070 1.00 84.69 69 LEU A CA 1
ATOM 571 C C . LEU A 1 69 ? 19.551 3.480 -15.139 1.00 84.69 69 LEU A C 1
ATOM 573 O O . LEU A 1 69 ? 19.375 2.260 -15.121 1.00 84.69 69 LEU A O 1
ATOM 577 N N . ASP A 1 70 ? 18.804 4.324 -14.418 1.00 87.12 70 ASP A N 1
ATOM 578 C CA . ASP A 1 70 ? 17.714 3.875 -13.540 1.00 87.12 70 ASP A CA 1
ATOM 579 C C . ASP A 1 70 ? 16.638 3.131 -14.334 1.00 87.12 70 ASP A C 1
ATOM 581 O O . ASP A 1 70 ? 16.207 2.047 -13.929 1.00 87.12 70 ASP A O 1
ATOM 585 N N . LEU A 1 71 ? 16.223 3.693 -15.476 1.00 90.12 71 LEU A N 1
ATOM 586 C CA . LEU A 1 71 ? 15.163 3.127 -16.314 1.00 90.12 71 LEU A CA 1
ATOM 587 C C . LEU A 1 71 ? 15.619 1.832 -17.001 1.00 90.12 71 LEU A C 1
ATOM 589 O O . LEU A 1 71 ? 14.902 0.829 -16.974 1.00 90.12 71 LEU A O 1
ATOM 593 N N . ILE A 1 72 ? 16.822 1.821 -17.585 1.00 84.75 72 ILE A N 1
ATOM 594 C CA . ILE A 1 72 ? 17.373 0.641 -18.269 1.00 84.75 72 ILE A CA 1
ATOM 595 C C . ILE A 1 72 ? 17.623 -0.482 -17.267 1.00 84.75 72 ILE A C 1
ATOM 597 O O . ILE A 1 72 ? 17.232 -1.627 -17.515 1.00 84.75 72 ILE A O 1
ATOM 601 N N . SER A 1 73 ? 18.245 -0.175 -16.128 1.00 83.50 73 SER A N 1
ATOM 602 C CA . SER A 1 73 ? 18.500 -1.174 -15.092 1.00 83.50 73 SER A CA 1
ATOM 603 C C . SER A 1 73 ? 17.180 -1.683 -14.512 1.00 83.50 73 SER A C 1
ATOM 605 O O . SER A 1 73 ? 17.012 -2.890 -14.356 1.00 83.50 73 SER A O 1
ATOM 607 N N . PHE A 1 74 ? 16.172 -0.831 -14.316 1.00 90.69 74 PHE A N 1
ATOM 608 C CA . PHE A 1 74 ? 14.855 -1.304 -13.900 1.00 90.69 74 PHE A CA 1
ATOM 609 C C . PHE A 1 74 ? 14.234 -2.295 -14.897 1.00 90.69 74 PHE A C 1
ATOM 611 O O . PHE A 1 74 ? 13.668 -3.299 -14.470 1.00 90.69 74 PHE A O 1
ATOM 618 N N . LEU A 1 75 ? 14.357 -2.082 -16.207 1.00 88.94 75 LEU A N 1
ATOM 619 C CA . LEU A 1 75 ? 13.762 -2.984 -17.202 1.00 88.94 75 LEU A CA 1
ATOM 620 C C . LEU A 1 75 ? 14.576 -4.263 -17.450 1.00 88.94 75 LEU A C 1
ATOM 622 O O . LEU A 1 75 ? 13.996 -5.292 -17.790 1.00 88.94 75 LEU A O 1
ATOM 626 N N . THR A 1 76 ? 15.898 -4.216 -17.281 1.00 82.19 76 THR A N 1
ATOM 627 C CA . THR A 1 76 ? 16.802 -5.311 -17.691 1.00 82.19 76 THR A CA 1
ATOM 628 C C . THR A 1 76 ? 17.442 -6.067 -16.528 1.00 82.19 76 THR A C 1
ATOM 630 O O . THR A 1 76 ? 17.776 -7.242 -16.676 1.00 82.19 76 THR A O 1
ATOM 633 N N . ASN A 1 77 ? 17.595 -5.440 -15.358 1.00 84.19 77 ASN A N 1
ATOM 634 C CA . ASN A 1 77 ? 18.230 -6.045 -14.194 1.00 84.19 77 ASN A CA 1
ATOM 635 C C . ASN A 1 77 ? 17.179 -6.696 -13.276 1.00 84.19 77 ASN A C 1
ATOM 637 O O . ASN A 1 77 ? 16.383 -5.995 -12.631 1.00 84.19 77 ASN A O 1
ATOM 641 N N . PRO A 1 78 ? 17.172 -8.033 -13.132 1.00 87.31 78 PRO A N 1
ATOM 642 C CA . PRO A 1 78 ? 16.218 -8.707 -12.258 1.00 87.31 78 PRO A CA 1
ATOM 643 C C . PRO A 1 78 ? 16.451 -8.403 -10.764 1.00 87.31 78 PRO A C 1
ATOM 645 O O . PRO A 1 78 ? 15.518 -8.524 -9.970 1.00 87.31 78 PRO A O 1
ATOM 648 N N . LYS A 1 79 ? 17.646 -7.918 -10.381 1.00 88.81 79 LYS A N 1
ATOM 649 C CA . LYS A 1 79 ? 17.951 -7.457 -9.010 1.00 88.81 79 LYS A CA 1
ATOM 650 C C . LYS A 1 79 ? 17.205 -6.177 -8.639 1.00 88.81 79 LYS A C 1
ATOM 652 O O . LYS A 1 79 ? 16.868 -5.973 -7.474 1.00 88.81 79 LYS A O 1
ATOM 657 N N . GLN A 1 80 ? 16.948 -5.298 -9.610 1.00 90.06 80 GLN A N 1
ATOM 658 C CA . GLN A 1 80 ? 16.253 -4.037 -9.367 1.00 90.06 80 GLN A CA 1
ATOM 659 C C . GLN A 1 80 ? 14.743 -4.261 -9.414 1.00 90.06 80 GLN A C 1
ATOM 661 O O . GLN A 1 80 ? 14.076 -3.936 -10.391 1.00 90.06 80 GLN A O 1
ATOM 666 N N . PHE A 1 81 ? 14.189 -4.857 -8.360 1.00 91.31 81 PHE A N 1
ATOM 667 C CA . PHE A 1 81 ? 12.761 -5.181 -8.316 1.00 91.31 81 PHE A CA 1
ATOM 668 C C . PHE A 1 81 ? 11.862 -3.943 -8.367 1.00 91.31 81 PHE A C 1
ATOM 670 O O . PHE A 1 81 ? 10.753 -4.023 -8.876 1.00 91.31 81 PHE A O 1
ATOM 677 N N . SER A 1 82 ? 12.326 -2.807 -7.846 1.00 92.81 82 SER A N 1
ATOM 678 C CA . SER A 1 82 ? 11.519 -1.603 -7.674 1.00 92.81 82 SER A CA 1
ATOM 679 C C . SER A 1 82 ? 12.177 -0.392 -8.322 1.00 92.81 82 SER A C 1
ATOM 681 O O . SER A 1 82 ? 13.387 -0.199 -8.179 1.00 92.81 82 SER A O 1
ATOM 683 N N . LEU A 1 83 ? 11.371 0.420 -9.005 1.00 93.56 83 LEU A N 1
ATOM 684 C CA . LEU A 1 83 ? 11.730 1.776 -9.399 1.00 93.56 83 LEU A CA 1
ATOM 685 C C . LEU A 1 83 ? 11.141 2.739 -8.370 1.00 93.56 83 LEU A C 1
ATOM 687 O O . LEU A 1 83 ? 9.956 2.654 -8.035 1.00 93.56 83 LEU A O 1
ATOM 691 N N . LYS A 1 84 ? 11.969 3.649 -7.864 1.00 91.88 84 LYS A N 1
ATOM 692 C CA . LYS A 1 84 ? 11.578 4.677 -6.896 1.00 91.88 84 LYS A CA 1
ATOM 693 C C . LYS A 1 84 ? 11.703 6.049 -7.545 1.00 91.88 84 LYS A C 1
ATOM 695 O O . LYS A 1 84 ? 12.446 6.212 -8.504 1.00 91.88 84 LYS A O 1
ATOM 700 N N . LEU A 1 85 ? 10.974 7.023 -7.014 1.00 90.75 85 LEU A N 1
ATOM 701 C CA . LEU A 1 85 ? 11.204 8.427 -7.352 1.00 90.75 85 LEU A CA 1
ATOM 702 C C . LEU A 1 85 ? 12.525 8.891 -6.718 1.00 90.75 85 LEU A C 1
ATOM 704 O O . LEU A 1 85 ? 12.791 8.561 -5.557 1.00 90.75 85 LEU A O 1
ATOM 708 N N . ASN A 1 86 ? 13.320 9.668 -7.454 1.00 89.38 86 ASN A N 1
ATOM 709 C CA . ASN A 1 86 ? 14.630 10.157 -7.016 1.00 89.38 86 ASN A CA 1
ATOM 710 C C . ASN A 1 86 ? 14.475 11.351 -6.058 1.00 89.38 86 ASN A C 1
ATOM 712 O O . ASN A 1 86 ? 14.665 12.509 -6.411 1.00 89.38 86 ASN A O 1
ATOM 716 N N . LYS A 1 87 ? 14.080 11.051 -4.817 1.00 89.69 87 LYS A N 1
ATOM 717 C CA . LYS A 1 87 ? 13.913 12.032 -3.736 1.00 89.69 87 LYS A CA 1
ATOM 718 C C . LYS A 1 87 ? 15.093 11.992 -2.775 1.00 89.69 87 LYS A C 1
ATOM 720 O O . LYS A 1 87 ? 15.437 10.925 -2.260 1.00 89.69 87 LYS A O 1
ATOM 725 N N . ILE A 1 88 ? 15.625 13.159 -2.424 1.00 87.81 88 ILE A N 1
ATOM 726 C CA . ILE A 1 88 ? 16.621 13.281 -1.357 1.00 87.81 88 ILE A CA 1
ATOM 727 C C . ILE A 1 88 ? 15.949 13.043 0.002 1.00 87.81 88 ILE A C 1
ATOM 729 O O . ILE A 1 88 ? 15.053 13.776 0.434 1.00 87.81 88 ILE A O 1
ATOM 733 N N . LYS A 1 89 ? 16.400 12.000 0.704 1.00 81.50 89 LYS A N 1
ATOM 734 C CA . LYS A 1 89 ? 15.904 11.644 2.039 1.00 81.50 89 LYS A CA 1
ATOM 735 C C . LYS A 1 89 ? 16.112 12.813 3.013 1.00 81.50 89 LYS A C 1
ATOM 737 O O . LYS A 1 89 ? 17.188 13.393 3.066 1.00 81.50 89 LYS A O 1
ATOM 742 N N . GLY A 1 90 ? 15.086 13.132 3.802 1.00 79.19 90 GLY A N 1
ATOM 743 C CA . GLY A 1 90 ? 15.143 14.177 4.833 1.00 79.19 90 GLY A CA 1
ATOM 744 C C . GLY A 1 90 ? 14.722 15.579 4.379 1.00 79.19 90 GLY A C 1
ATOM 745 O O . GLY A 1 90 ? 14.500 16.426 5.234 1.00 79.19 90 GLY A O 1
ATOM 746 N N . LYS A 1 91 ? 14.522 15.822 3.076 1.00 80.44 91 LYS A N 1
ATOM 747 C CA . LYS A 1 91 ? 14.068 17.129 2.560 1.00 80.44 91 LYS A CA 1
ATOM 748 C C . LYS A 1 91 ? 12.544 17.339 2.554 1.00 80.44 91 LYS A C 1
ATOM 750 O O . LYS A 1 91 ? 12.077 18.355 2.062 1.00 80.44 91 LYS A O 1
ATOM 755 N N . GLY A 1 92 ? 11.760 16.392 3.079 1.00 75.12 92 GLY A N 1
ATOM 756 C CA . GLY A 1 92 ? 10.299 16.542 3.192 1.00 75.12 92 GLY A CA 1
ATOM 757 C C . GLY A 1 92 ? 9.572 16.702 1.851 1.00 75.12 92 GLY A C 1
ATOM 758 O O . GLY A 1 92 ? 8.573 17.404 1.770 1.00 75.12 92 GLY A O 1
ATOM 759 N N . ILE A 1 93 ? 10.093 16.090 0.787 1.00 81.25 93 ILE A N 1
ATOM 760 C CA . ILE A 1 93 ? 9.624 16.333 -0.579 1.00 81.25 93 ILE A CA 1
ATOM 761 C C . ILE A 1 93 ? 8.320 15.586 -0.859 1.00 81.25 93 ILE A C 1
ATOM 763 O O . ILE A 1 93 ? 8.278 14.347 -0.835 1.00 81.25 93 ILE A O 1
ATOM 767 N N . PHE A 1 94 ? 7.288 16.350 -1.203 1.00 78.38 94 PHE A N 1
ATOM 768 C CA . PHE A 1 94 ? 6.016 15.840 -1.702 1.00 78.38 94 PHE A CA 1
ATOM 769 C C . PHE A 1 94 ? 6.092 15.527 -3.200 1.00 78.38 94 PHE A C 1
ATOM 771 O O . PHE A 1 94 ? 6.884 16.110 -3.936 1.00 78.38 94 PHE A O 1
ATOM 778 N N . TYR A 1 95 ? 5.279 14.574 -3.649 1.00 85.62 95 TYR A N 1
ATOM 779 C CA . TYR A 1 95 ? 5.157 14.185 -5.052 1.00 85.62 95 TYR A CA 1
ATOM 780 C C . TYR A 1 95 ? 3.682 13.951 -5.373 1.00 85.62 95 TYR A C 1
ATOM 782 O O . TYR A 1 95 ? 2.939 13.430 -4.544 1.00 85.62 95 TYR A O 1
ATOM 790 N N . GLY A 1 96 ? 3.265 14.371 -6.564 1.00 87.25 96 GLY A N 1
ATOM 791 C CA . GLY A 1 96 ? 1.884 14.244 -7.035 1.00 87.25 96 GLY A CA 1
ATOM 792 C C . GLY A 1 96 ? 1.637 12.993 -7.880 1.00 87.25 96 GLY A C 1
ATOM 793 O O . GLY A 1 96 ? 2.572 12.276 -8.247 1.00 87.25 96 GLY A O 1
ATOM 794 N N . LEU A 1 97 ? 0.372 12.785 -8.253 1.00 89.62 97 LEU A N 1
ATOM 795 C CA . LEU A 1 97 ? -0.071 11.663 -9.089 1.00 89.62 97 LEU A CA 1
ATOM 796 C C . LEU A 1 97 ? 0.638 11.602 -10.448 1.00 89.62 97 LEU A C 1
ATOM 798 O O . LEU A 1 97 ? 0.900 10.507 -10.934 1.00 89.62 97 LEU A O 1
ATOM 802 N N . ASP A 1 98 ? 1.035 12.739 -11.022 1.00 93.00 98 ASP A N 1
ATOM 803 C CA . ASP A 1 98 ? 1.774 12.764 -12.291 1.00 93.00 98 ASP A CA 1
ATOM 804 C C . ASP A 1 98 ? 3.147 12.094 -12.182 1.00 93.00 98 ASP A C 1
ATOM 806 O O . ASP A 1 98 ? 3.546 11.337 -13.067 1.00 93.00 98 ASP A O 1
ATOM 810 N N . HIS A 1 99 ? 3.839 12.283 -11.053 1.00 93.25 99 HIS A N 1
ATOM 811 C CA . HIS A 1 99 ? 5.124 11.636 -10.779 1.00 93.25 99 HIS A CA 1
ATOM 812 C C . HIS A 1 99 ? 4.945 10.119 -10.662 1.00 93.25 99 HIS A C 1
ATOM 814 O O . HIS A 1 99 ? 5.725 9.339 -11.214 1.00 93.25 99 HIS A O 1
ATOM 820 N N . VAL A 1 100 ? 3.890 9.701 -9.955 1.00 93.00 100 VAL A N 1
ATOM 821 C CA . VAL A 1 100 ? 3.532 8.289 -9.782 1.00 93.00 100 VAL A CA 1
ATOM 822 C C . VAL A 1 100 ? 3.189 7.656 -11.128 1.00 93.00 100 VAL A C 1
ATOM 824 O O . VAL A 1 100 ? 3.762 6.628 -11.486 1.00 93.00 100 VAL A O 1
ATOM 827 N N . SER A 1 101 ? 2.307 8.298 -11.894 1.00 94.94 101 SER A N 1
ATOM 828 C CA . SER A 1 101 ? 1.849 7.842 -13.204 1.00 94.94 101 SER A CA 1
ATOM 829 C C . SER A 1 101 ? 3.009 7.731 -14.186 1.00 94.94 101 SER A C 1
ATOM 831 O O . SER A 1 101 ? 3.144 6.714 -14.866 1.00 94.94 101 SER A O 1
ATOM 833 N N . LEU A 1 102 ? 3.901 8.724 -14.238 1.00 94.88 102 LEU A N 1
ATOM 834 C CA . LEU A 1 102 ? 5.093 8.681 -15.084 1.00 94.88 102 LEU A CA 1
ATOM 835 C C . LEU A 1 102 ? 5.948 7.436 -14.800 1.00 94.88 102 LEU A C 1
ATOM 837 O O . LEU A 1 102 ? 6.317 6.711 -15.727 1.00 94.88 102 LEU A O 1
ATOM 841 N N . ARG A 1 103 ? 6.217 7.170 -13.518 1.00 95.00 103 ARG A N 1
ATOM 842 C CA . ARG A 1 103 ? 7.000 6.019 -13.053 1.00 95.00 103 ARG A CA 1
ATOM 843 C C . ARG A 1 103 ? 6.306 4.692 -13.373 1.00 95.00 103 ARG A C 1
ATOM 845 O O . ARG A 1 103 ? 6.928 3.804 -13.951 1.00 95.00 103 ARG A O 1
ATOM 852 N N . GLN A 1 104 ? 5.024 4.559 -13.031 1.00 96.06 104 GLN A N 1
ATOM 853 C CA . GLN A 1 104 ? 4.223 3.358 -13.305 1.00 96.06 104 GLN A CA 1
ATOM 854 C C . GLN A 1 104 ? 4.152 3.054 -14.809 1.00 96.06 104 GLN A C 1
ATOM 856 O O . GLN A 1 104 ? 4.280 1.901 -15.226 1.00 96.06 104 GLN A O 1
ATOM 861 N N . ASN A 1 105 ? 3.997 4.090 -15.641 1.00 96.06 105 ASN A N 1
ATOM 862 C CA . ASN A 1 105 ? 3.858 3.965 -17.091 1.00 96.06 105 ASN A CA 1
ATOM 863 C C . ASN A 1 105 ? 5.092 3.376 -17.785 1.00 96.06 105 ASN A C 1
ATOM 865 O O . ASN A 1 105 ? 4.932 2.802 -18.862 1.00 96.06 105 ASN A O 1
ATOM 869 N N . LEU A 1 106 ? 6.284 3.457 -17.181 1.00 94.88 106 LEU A N 1
ATOM 870 C CA . LEU A 1 106 ? 7.479 2.795 -17.714 1.00 94.88 106 LEU A CA 1
ATOM 871 C C . LEU A 1 106 ? 7.278 1.278 -17.838 1.00 94.88 106 LEU A C 1
ATOM 873 O O . LEU A 1 106 ? 7.722 0.679 -18.813 1.00 94.88 106 LEU A O 1
ATOM 877 N N . LEU A 1 107 ? 6.603 0.660 -16.865 1.00 95.38 107 LEU A N 1
ATOM 878 C CA . LEU A 1 107 ? 6.241 -0.753 -16.932 1.00 95.38 107 LEU A CA 1
ATOM 879 C C . LEU A 1 107 ? 4.879 -0.934 -17.606 1.00 95.38 107 LEU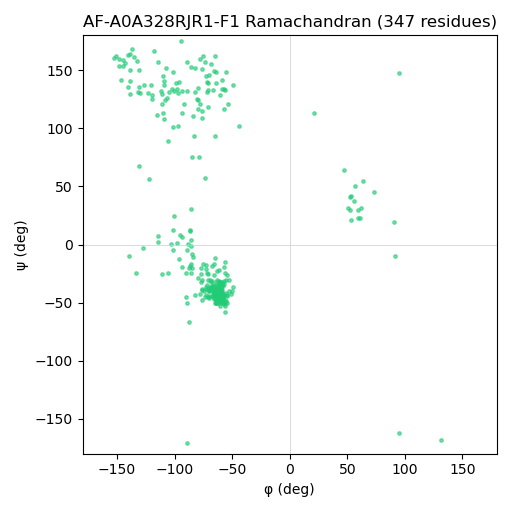 A C 1
ATOM 881 O O . LEU A 1 107 ? 4.745 -1.744 -18.520 1.00 95.38 107 LEU A O 1
ATOM 885 N N . ASN A 1 108 ? 3.864 -0.188 -17.162 1.00 96.75 108 ASN A N 1
ATOM 886 C CA . ASN A 1 108 ? 2.464 -0.465 -17.492 1.00 96.75 108 ASN A CA 1
ATOM 887 C C . ASN A 1 108 ? 2.137 -0.296 -18.979 1.00 96.75 108 ASN A C 1
ATOM 889 O O . ASN A 1 108 ? 1.234 -0.979 -19.462 1.00 96.75 108 ASN A O 1
ATOM 893 N N . ARG A 1 109 ? 2.885 0.548 -19.706 1.00 95.56 109 ARG A N 1
ATOM 894 C CA . ARG A 1 109 ? 2.706 0.754 -21.153 1.00 95.56 109 ARG A CA 1
ATOM 895 C C . ARG A 1 109 ? 3.423 -0.278 -22.020 1.00 95.56 109 ARG A C 1
ATOM 897 O O . ARG A 1 109 ? 3.171 -0.320 -23.218 1.00 95.56 109 ARG A O 1
ATOM 904 N N . LEU A 1 110 ? 4.296 -1.111 -21.454 1.00 92.12 110 LEU A N 1
ATOM 905 C CA . LEU A 1 110 ? 4.963 -2.155 -22.227 1.00 92.12 110 LEU A CA 1
ATOM 906 C C . LEU A 1 110 ? 3.949 -3.178 -22.764 1.00 92.12 110 LEU A C 1
ATOM 908 O O . LEU A 1 110 ? 2.963 -3.483 -22.082 1.00 92.12 110 LEU A O 1
ATOM 912 N N . PRO A 1 111 ? 4.219 -3.784 -23.937 1.00 89.94 111 PRO A N 1
ATOM 913 C CA . PRO A 1 111 ? 3.467 -4.937 -24.411 1.00 89.94 111 PRO A CA 1
ATOM 914 C C . PRO A 1 111 ? 3.353 -6.011 -23.327 1.00 89.94 111 PRO A C 1
ATOM 916 O O . PRO A 1 111 ? 4.328 -6.322 -22.642 1.00 89.94 111 PRO A O 1
ATOM 919 N N . ILE A 1 112 ? 2.166 -6.605 -23.191 1.00 89.06 112 ILE A N 1
ATOM 920 C CA . ILE A 1 112 ? 1.837 -7.532 -22.098 1.00 89.06 112 ILE A CA 1
ATOM 921 C C . ILE A 1 112 ? 2.845 -8.683 -21.962 1.00 89.06 112 ILE A C 1
ATOM 923 O O . ILE A 1 112 ? 3.251 -9.015 -20.854 1.00 89.06 112 ILE A O 1
ATOM 927 N N . GLN A 1 113 ? 3.320 -9.234 -23.082 1.00 85.94 113 GLN A N 1
ATOM 928 C CA . GLN A 1 113 ? 4.304 -10.320 -23.107 1.00 85.94 113 GLN A CA 1
ATOM 929 C C . GLN A 1 113 ? 5.650 -9.882 -22.514 1.00 85.94 113 GLN A C 1
ATOM 931 O O . GLN A 1 113 ? 6.205 -10.564 -21.652 1.00 85.94 113 GLN A O 1
ATOM 936 N N . LEU A 1 114 ? 6.146 -8.714 -22.929 1.00 86.06 114 LEU A N 1
ATOM 937 C CA . LEU A 1 114 ? 7.384 -8.131 -22.422 1.00 86.06 114 LEU A CA 1
ATOM 938 C C . LEU A 1 114 ? 7.261 -7.788 -20.933 1.00 86.06 114 LEU A C 1
ATOM 940 O O . LEU A 1 114 ? 8.132 -8.150 -20.143 1.00 86.06 114 LEU A O 1
ATOM 944 N N . LYS A 1 115 ? 6.157 -7.142 -20.548 1.00 89.69 115 LYS A N 1
ATOM 945 C CA . LYS A 1 115 ? 5.850 -6.766 -19.165 1.00 89.69 115 LYS A CA 1
ATOM 946 C C . LYS A 1 115 ? 5.834 -7.988 -18.239 1.00 89.69 115 LYS A C 1
ATOM 948 O O . LYS A 1 115 ? 6.538 -8.013 -17.227 1.00 89.69 115 LYS A O 1
ATOM 953 N N . ASN A 1 116 ? 5.109 -9.036 -18.633 1.00 89.25 116 ASN A N 1
ATOM 954 C CA . ASN A 1 116 ? 5.019 -10.282 -17.876 1.00 89.25 116 ASN A CA 1
ATOM 955 C C . ASN A 1 116 ? 6.382 -10.982 -17.784 1.00 89.25 116 ASN A C 1
ATOM 957 O O . ASN A 1 116 ? 6.733 -11.469 -16.711 1.00 89.25 116 ASN A O 1
ATOM 961 N N . ARG A 1 117 ? 7.180 -10.990 -18.865 1.00 86.56 117 ARG A N 1
ATOM 962 C CA . ARG A 1 117 ? 8.543 -11.552 -18.862 1.00 86.56 117 ARG A CA 1
ATOM 963 C C . ARG A 1 117 ? 9.454 -10.834 -17.865 1.00 86.56 117 ARG A C 1
ATOM 965 O O . ARG A 1 117 ? 10.130 -11.505 -17.089 1.00 86.56 117 ARG A O 1
ATOM 972 N N . ILE A 1 118 ? 9.453 -9.500 -17.859 1.00 89.38 118 ILE A N 1
ATOM 973 C CA . ILE A 1 118 ? 10.271 -8.692 -16.939 1.00 89.38 118 ILE A CA 1
ATOM 974 C C . ILE A 1 118 ? 9.893 -8.990 -15.484 1.00 89.38 118 ILE A C 1
ATOM 976 O O . ILE A 1 118 ? 10.765 -9.269 -14.659 1.00 89.38 118 ILE A O 1
ATOM 980 N N . ILE A 1 119 ? 8.596 -8.980 -15.162 1.00 91.75 119 ILE A N 1
ATOM 981 C CA . ILE A 1 119 ? 8.133 -9.275 -13.800 1.00 91.75 119 ILE A CA 1
ATOM 982 C C . ILE A 1 119 ? 8.426 -10.723 -13.410 1.00 91.75 119 ILE A C 1
ATOM 984 O O . ILE A 1 119 ? 8.902 -10.960 -12.303 1.00 91.75 119 ILE A O 1
ATOM 988 N N . TYR A 1 120 ? 8.238 -11.686 -14.312 1.00 89.19 120 TYR A N 1
ATOM 989 C CA . TYR A 1 120 ? 8.586 -13.080 -14.050 1.00 89.19 120 TYR A CA 1
ATOM 990 C C . TYR A 1 120 ? 10.077 -13.251 -13.727 1.00 89.19 120 TYR A C 1
ATOM 992 O O . TYR A 1 120 ? 10.417 -13.897 -12.738 1.00 89.19 120 TYR A O 1
ATOM 1000 N N . GLN A 1 121 ? 10.971 -12.620 -14.494 1.00 87.75 121 GLN A N 1
ATOM 1001 C CA . GLN A 1 121 ? 12.414 -12.652 -14.224 1.00 87.75 121 GLN A CA 1
ATOM 1002 C C . GLN A 1 121 ? 12.758 -12.049 -12.855 1.00 87.75 121 GLN A C 1
ATOM 1004 O O . GLN A 1 121 ? 13.591 -12.602 -12.136 1.00 87.75 121 GLN A O 1
ATOM 1009 N N . LYS A 1 122 ? 12.099 -10.949 -12.466 1.00 91.56 122 LYS A N 1
ATOM 1010 C CA . LYS A 1 122 ? 12.259 -10.337 -11.138 1.00 91.56 122 LYS A CA 1
ATOM 1011 C C . LYS A 1 122 ? 11.756 -11.253 -10.022 1.00 91.56 122 LYS A C 1
ATOM 1013 O O . LYS A 1 122 ? 12.448 -11.405 -9.020 1.00 91.56 122 LYS A O 1
ATOM 1018 N N . LEU A 1 123 ? 10.594 -11.886 -10.181 1.00 90.88 123 LEU A N 1
ATOM 1019 C CA . LEU A 1 123 ? 10.058 -12.839 -9.200 1.00 90.88 123 LEU A CA 1
ATOM 1020 C C . LEU A 1 123 ? 10.981 -14.053 -9.039 1.00 90.88 123 LEU A C 1
ATOM 1022 O O . LEU A 1 123 ? 11.344 -14.395 -7.914 1.00 90.88 123 LEU A O 1
ATOM 1026 N N . LYS A 1 124 ? 11.418 -14.640 -10.158 1.00 88.50 124 LYS A N 1
ATOM 1027 C CA . LYS A 1 124 ? 12.321 -15.795 -10.186 1.00 88.50 124 LYS A CA 1
ATOM 1028 C C . LYS A 1 124 ? 13.670 -15.496 -9.544 1.00 88.50 124 LYS A C 1
ATOM 1030 O O . LYS A 1 124 ? 14.134 -16.257 -8.710 1.00 88.50 124 LYS A O 1
ATOM 1035 N N . PHE A 1 125 ? 14.286 -14.362 -9.879 1.00 89.25 125 PHE A N 1
ATOM 1036 C CA . PHE A 1 125 ? 15.558 -13.968 -9.268 1.00 89.25 125 PHE A CA 1
ATOM 1037 C C . PHE A 1 125 ? 15.458 -13.841 -7.744 1.00 89.25 125 PHE A C 1
ATOM 1039 O O . PHE A 1 125 ? 16.398 -14.171 -7.033 1.00 89.25 125 PHE A O 1
ATOM 1046 N N . ASN A 1 126 ? 14.313 -13.383 -7.234 1.00 90.12 126 ASN A N 1
ATOM 1047 C CA . ASN A 1 126 ? 14.085 -13.241 -5.800 1.00 90.12 126 ASN A CA 1
ATOM 1048 C C . ASN A 1 126 ? 13.560 -14.527 -5.135 1.00 90.12 126 ASN A C 1
ATOM 1050 O O . ASN A 1 126 ? 13.142 -14.462 -3.983 1.00 90.12 126 ASN A O 1
ATOM 1054 N N . ASN A 1 127 ? 13.578 -15.680 -5.823 1.00 88.75 127 ASN A N 1
ATOM 1055 C CA . ASN A 1 127 ? 13.035 -16.967 -5.358 1.00 88.75 127 ASN A CA 1
ATOM 1056 C C . ASN A 1 127 ? 11.587 -16.858 -4.845 1.00 88.75 127 ASN A C 1
ATOM 1058 O O . ASN A 1 127 ? 11.175 -17.540 -3.902 1.00 88.75 127 ASN A O 1
ATOM 1062 N N . LEU A 1 128 ? 10.821 -15.937 -5.431 1.00 87.69 128 LEU A N 1
ATOM 1063 C CA . LEU A 1 128 ? 9.405 -15.764 -5.135 1.00 87.69 128 LEU A CA 1
ATOM 1064 C C . LEU A 1 128 ? 8.548 -16.670 -5.998 1.00 87.69 128 LEU A C 1
ATOM 1066 O O . LEU A 1 128 ? 7.401 -16.935 -5.647 1.00 87.69 128 LEU A O 1
ATOM 1070 N N . ASP A 1 129 ? 9.088 -17.139 -7.120 1.00 77.44 129 ASP A N 1
ATOM 1071 C CA . ASP A 1 129 ? 8.336 -17.927 -8.067 1.00 77.44 129 ASP A CA 1
ATOM 1072 C C . ASP A 1 129 ? 7.899 -19.261 -7.472 1.00 77.44 129 ASP A C 1
ATOM 1074 O O . ASP A 1 129 ? 6.710 -19.530 -7.467 1.00 77.44 129 ASP A O 1
ATOM 1078 N N . GLU A 1 130 ? 8.780 -20.046 -6.863 1.00 71.44 130 GLU A N 1
ATOM 1079 C CA . GLU A 1 130 ? 8.396 -21.335 -6.262 1.00 71.44 130 GLU A CA 1
ATOM 1080 C C . GLU A 1 130 ? 7.323 -21.196 -5.167 1.00 71.44 130 GLU A C 1
ATOM 1082 O O . GLU A 1 130 ? 6.337 -21.937 -5.146 1.00 71.44 130 GLU A O 1
ATOM 1087 N N . LYS A 1 131 ? 7.471 -20.197 -4.288 1.00 69.19 131 LYS A N 1
ATOM 1088 C CA . LYS A 1 131 ? 6.553 -19.963 -3.160 1.00 69.19 131 LYS A CA 1
ATOM 1089 C C . LYS A 1 131 ? 5.202 -19.402 -3.603 1.00 69.19 131 LYS A C 1
ATOM 1091 O O . LYS A 1 131 ? 4.172 -19.782 -3.058 1.00 69.19 131 LYS A O 1
ATOM 1096 N N . ILE A 1 132 ? 5.182 -18.537 -4.615 1.00 73.88 132 ILE A N 1
ATOM 1097 C CA . ILE A 1 132 ? 3.941 -17.974 -5.161 1.00 73.88 132 ILE A CA 1
ATOM 1098 C C . ILE A 1 132 ? 3.317 -18.925 -6.219 1.00 73.88 132 ILE A C 1
ATOM 1100 O O . ILE A 1 132 ? 2.112 -18.859 -6.478 1.00 73.88 132 ILE A O 1
ATOM 1104 N N . VAL A 1 133 ? 4.081 -19.861 -6.811 1.00 61.03 133 VAL A N 1
ATOM 1105 C CA . VAL A 1 133 ? 3.602 -20.889 -7.764 1.00 61.03 133 VAL A CA 1
ATOM 1106 C C . VAL A 1 133 ? 2.642 -21.845 -7.076 1.00 61.03 133 VAL A C 1
ATOM 1108 O O . VAL A 1 133 ? 1.638 -22.200 -7.695 1.00 61.03 133 VAL A O 1
ATOM 1111 N N . GLN A 1 134 ? 2.891 -22.176 -5.804 1.00 61.66 134 GLN A N 1
ATOM 1112 C CA . GLN A 1 134 ? 1.956 -22.950 -4.978 1.00 61.66 134 GLN A CA 1
ATOM 1113 C C . GLN A 1 134 ? 0.563 -22.306 -4.921 1.00 61.66 134 GLN A C 1
ATOM 1115 O O . GLN A 1 134 ? -0.439 -23.011 -4.849 1.00 61.66 134 GLN A O 1
ATOM 1120 N N . LEU A 1 135 ? 0.493 -20.977 -5.023 1.00 59.56 135 LEU A N 1
ATOM 1121 C CA . LEU A 1 135 ? -0.759 -20.231 -4.997 1.00 59.56 135 LEU A CA 1
ATOM 1122 C C . LEU A 1 135 ? -1.343 -20.048 -6.407 1.00 59.56 135 LEU A C 1
ATOM 1124 O O . LEU A 1 135 ? -2.528 -20.273 -6.630 1.00 59.56 135 LEU A O 1
ATOM 1128 N N . SER A 1 136 ? -0.528 -19.677 -7.397 1.00 55.66 136 SER A N 1
ATOM 1129 C CA . SER A 1 136 ? -1.045 -19.047 -8.626 1.00 55.66 136 SER A CA 1
ATOM 1130 C C . SER A 1 136 ? -0.623 -19.685 -9.954 1.00 55.66 136 SER A C 1
ATOM 1132 O O . SER A 1 136 ? -1.118 -19.255 -11.000 1.00 55.66 136 SER A O 1
ATOM 1134 N N . ASN A 1 137 ? 0.230 -20.720 -9.941 1.00 60.06 137 ASN A N 1
ATOM 1135 C CA . ASN A 1 137 ? 0.897 -21.255 -11.137 1.00 60.06 137 ASN A CA 1
ATOM 1136 C C . ASN A 1 137 ? 1.515 -20.127 -12.000 1.00 60.06 137 ASN A C 1
ATOM 1138 O O . ASN A 1 137 ? 1.086 -19.860 -13.126 1.00 60.06 137 ASN A O 1
ATOM 1142 N N . ILE A 1 138 ? 2.508 -19.426 -11.436 1.00 62.22 138 ILE A N 1
ATOM 1143 C CA . ILE A 1 138 ? 3.119 -18.199 -11.994 1.00 62.22 138 ILE A CA 1
ATOM 1144 C C . ILE A 1 138 ? 3.695 -18.377 -13.397 1.00 62.22 138 ILE A C 1
ATOM 1146 O O . ILE A 1 138 ? 3.842 -17.396 -14.117 1.00 62.22 138 ILE A O 1
ATOM 1150 N N . GLN A 1 139 ? 3.976 -19.601 -13.847 1.00 64.19 139 GLN A N 1
ATOM 1151 C CA . GLN A 1 139 ? 4.408 -19.827 -15.231 1.00 64.19 139 GLN A CA 1
ATOM 1152 C C . GLN A 1 139 ? 3.395 -19.284 -16.263 1.00 64.19 139 GLN A C 1
ATOM 1154 O O . GLN A 1 139 ? 3.742 -19.077 -17.424 1.00 64.19 139 GLN A O 1
ATOM 1159 N N . HIS A 1 140 ? 2.167 -18.971 -15.830 1.00 71.56 140 HIS A N 1
ATOM 1160 C CA . HIS A 1 140 ? 1.122 -18.347 -16.632 1.00 71.56 140 HIS A CA 1
ATOM 1161 C C . HIS A 1 140 ? 0.622 -17.014 -16.045 1.00 71.56 140 HIS A C 1
ATOM 1163 O O . HIS A 1 140 ? -0.582 -16.849 -15.815 1.00 71.56 140 HIS A O 1
ATOM 1169 N N . ILE A 1 141 ? 1.518 -16.042 -15.817 1.00 83.25 141 ILE A N 1
ATOM 1170 C CA . ILE A 1 141 ? 1.101 -14.642 -15.606 1.00 83.25 141 ILE A CA 1
ATOM 1171 C C . ILE A 1 141 ? 0.297 -14.192 -16.835 1.00 83.25 141 ILE A C 1
ATOM 1173 O O . ILE A 1 141 ? 0.832 -14.134 -17.945 1.00 83.25 141 ILE A O 1
ATOM 1177 N N . LYS A 1 142 ? -0.986 -13.869 -16.637 1.00 88.19 142 LYS A N 1
ATOM 1178 C CA . LYS A 1 142 ? -1.851 -13.290 -17.674 1.00 88.19 142 LYS A CA 1
ATOM 1179 C C . LYS A 1 142 ? -1.521 -11.817 -17.867 1.00 88.19 142 LYS A C 1
ATOM 1181 O O . LYS A 1 142 ? -1.313 -11.381 -18.994 1.00 88.19 142 LYS A O 1
ATOM 1186 N N . SER A 1 143 ? -1.412 -11.071 -16.774 1.00 91.88 143 SER A N 1
ATOM 1187 C CA . SER A 1 143 ? -1.000 -9.669 -16.780 1.00 91.88 143 SER A CA 1
ATOM 1188 C C . SER A 1 143 ? -0.341 -9.290 -15.459 1.00 91.88 143 SER A C 1
ATOM 1190 O O . SER A 1 143 ? -0.521 -9.950 -14.435 1.00 91.88 143 SER A O 1
ATOM 1192 N N . CYS A 1 144 ? 0.423 -8.208 -15.476 1.00 93.44 144 CYS A N 1
ATOM 1193 C CA . CYS A 1 144 ? 0.923 -7.561 -14.274 1.00 93.44 144 CYS A CA 1
ATOM 1194 C C . CYS A 1 144 ? 0.971 -6.047 -14.455 1.00 93.44 144 CYS A C 1
ATOM 1196 O O . CYS A 1 144 ? 1.058 -5.549 -15.580 1.00 93.44 144 CYS A O 1
ATOM 1198 N N . GLU A 1 145 ? 0.882 -5.313 -13.356 1.00 95.75 145 GLU A N 1
ATOM 1199 C CA . GLU A 1 145 ? 0.859 -3.854 -13.351 1.00 95.75 145 GLU A CA 1
ATOM 1200 C C . GLU A 1 145 ? 1.556 -3.322 -12.109 1.00 95.75 145 GLU A C 1
ATOM 1202 O O . GLU A 1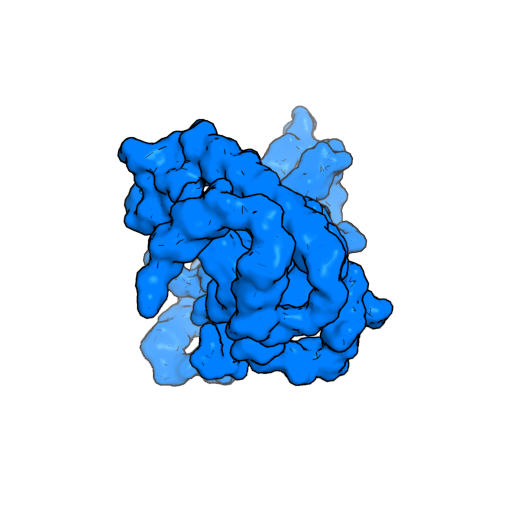 145 ? 1.430 -3.883 -11.021 1.00 95.75 145 GLU A O 1
ATOM 1207 N N . ASP A 1 146 ? 2.293 -2.234 -12.279 1.00 96.88 146 ASP A N 1
ATOM 1208 C CA . ASP A 1 146 ? 2.792 -1.431 -11.179 1.00 96.88 146 ASP A CA 1
ATOM 1209 C C . ASP A 1 146 ? 1.670 -0.522 -10.671 1.00 96.88 146 ASP A C 1
ATOM 1211 O O . ASP A 1 146 ? 1.180 0.331 -11.413 1.00 96.88 146 ASP A O 1
ATOM 1215 N N . ILE A 1 147 ? 1.278 -0.726 -9.417 1.00 95.00 147 ILE A N 1
ATOM 1216 C CA . ILE A 1 147 ? 0.209 0.000 -8.719 1.00 95.00 147 ILE A CA 1
ATOM 1217 C C . ILE A 1 147 ? 0.746 0.836 -7.549 1.00 95.00 147 ILE A C 1
ATOM 1219 O O . ILE A 1 147 ? -0.019 1.453 -6.815 1.00 95.00 147 ILE A O 1
ATOM 1223 N N . GLY A 1 148 ? 2.064 0.848 -7.333 1.00 93.06 148 GLY A N 1
ATOM 1224 C CA . GLY A 1 148 ? 2.653 1.498 -6.165 1.00 93.06 148 GLY A CA 1
ATOM 1225 C C . GLY A 1 148 ? 2.700 3.022 -6.283 1.00 93.06 148 GLY A C 1
ATOM 1226 O O . GLY A 1 148 ? 2.833 3.566 -7.379 1.00 93.06 148 GLY A O 1
ATOM 1227 N N . MET A 1 149 ? 2.639 3.731 -5.157 1.00 88.38 149 MET A N 1
ATOM 1228 C CA . MET A 1 149 ? 2.702 5.200 -5.137 1.00 88.38 149 MET A CA 1
ATOM 1229 C C . MET A 1 149 ? 4.157 5.688 -5.078 1.00 88.38 149 MET A C 1
ATOM 1231 O O . MET A 1 149 ? 4.681 6.236 -6.047 1.00 88.38 149 MET A O 1
ATOM 1235 N N . GLY A 1 150 ? 4.856 5.428 -3.968 1.00 85.44 150 GLY A N 1
ATOM 1236 C CA . GLY A 1 150 ? 6.235 5.900 -3.771 1.00 85.44 150 GLY A CA 1
ATOM 1237 C C . GLY A 1 150 ? 7.327 4.996 -4.354 1.00 85.44 150 GLY A C 1
ATOM 1238 O O . GLY A 1 150 ? 8.434 5.454 -4.644 1.00 85.44 150 GLY A O 1
ATOM 1239 N N . HIS A 1 151 ? 7.031 3.710 -4.508 1.00 90.19 151 HIS A N 1
ATOM 1240 C CA . HIS A 1 151 ? 7.931 2.681 -5.023 1.00 90.19 151 HIS A CA 1
ATOM 1241 C C . HIS A 1 151 ? 7.108 1.628 -5.770 1.00 90.19 151 HIS A C 1
ATOM 1243 O O . HIS A 1 151 ? 5.905 1.536 -5.540 1.00 90.19 151 HIS A O 1
ATOM 1249 N N . SER A 1 152 ? 7.728 0.838 -6.652 1.00 94.69 152 SER A N 1
ATOM 1250 C CA . SER A 1 152 ? 6.995 -0.222 -7.356 1.00 94.69 152 SER A CA 1
ATOM 1251 C C . SER A 1 152 ? 6.393 -1.249 -6.400 1.00 94.69 152 SER A C 1
ATOM 1253 O O . SER A 1 152 ? 7.113 -1.844 -5.592 1.00 94.69 152 SER A O 1
ATOM 1255 N N . VAL A 1 153 ? 5.097 -1.484 -6.581 1.00 95.12 153 VAL A N 1
ATOM 1256 C CA . VAL A 1 153 ? 4.285 -2.550 -5.983 1.00 95.12 153 VAL A CA 1
ATOM 1257 C C . VAL A 1 153 ? 3.546 -3.200 -7.141 1.00 95.12 153 VAL A C 1
ATOM 1259 O O . VAL A 1 153 ? 2.963 -2.480 -7.95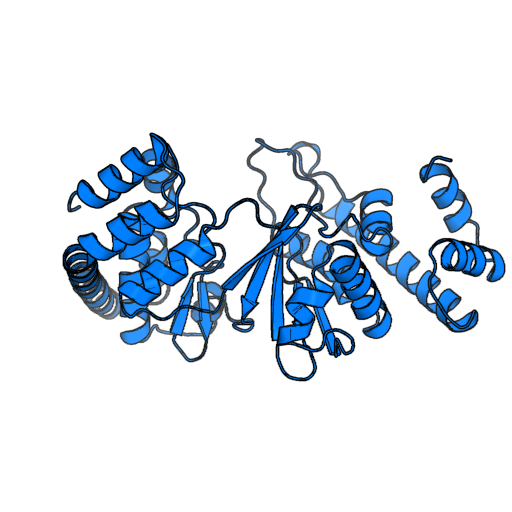1 1.00 95.12 153 VAL A O 1
ATOM 1262 N N . TYR A 1 154 ? 3.578 -4.526 -7.258 1.00 95.88 154 TYR A N 1
ATOM 1263 C CA . TYR A 1 154 ? 3.016 -5.188 -8.433 1.00 95.88 154 TYR A CA 1
ATOM 1264 C C . TYR A 1 154 ? 1.730 -5.917 -8.118 1.00 95.88 154 TYR A C 1
ATOM 1266 O O . TYR A 1 154 ? 1.718 -6.833 -7.300 1.00 95.88 154 TYR A O 1
ATOM 1274 N N . ARG A 1 155 ? 0.679 -5.575 -8.856 1.00 95.25 155 ARG A N 1
ATOM 1275 C CA . ARG A 1 155 ? -0.481 -6.435 -9.040 1.00 95.25 155 ARG A CA 1
ATOM 1276 C C . ARG A 1 155 ? -0.146 -7.464 -10.108 1.00 95.25 155 ARG A C 1
ATOM 1278 O O . ARG A 1 155 ? 0.225 -7.103 -11.223 1.00 95.25 155 ARG A O 1
ATOM 1285 N N . VAL A 1 156 ? -0.293 -8.742 -9.790 1.00 93.19 156 VAL A N 1
ATOM 1286 C CA . VAL A 1 156 ? -0.066 -9.850 -10.719 1.00 93.19 156 VAL A CA 1
ATOM 1287 C C . VAL A 1 156 ? -1.362 -10.637 -10.860 1.00 93.19 156 VAL A C 1
ATOM 1289 O O . VAL A 1 156 ? -1.996 -11.014 -9.874 1.00 93.19 156 VAL A O 1
ATOM 1292 N N . ILE A 1 157 ? -1.784 -10.864 -12.101 1.00 90.75 157 ILE A N 1
ATOM 1293 C CA . ILE A 1 157 ? -2.989 -11.615 -12.446 1.00 90.75 157 ILE A CA 1
ATOM 1294 C C . ILE A 1 157 ? -2.549 -12.942 -13.059 1.00 90.75 157 ILE A C 1
ATOM 1296 O O . ILE A 1 157 ? -2.029 -12.994 -14.176 1.00 90.75 157 ILE A O 1
ATOM 1300 N N . GLY A 1 158 ? -2.738 -14.025 -12.310 1.00 86.06 158 GLY A N 1
ATOM 1301 C CA . GLY A 1 158 ? -2.517 -15.392 -12.772 1.00 86.06 158 GLY A CA 1
ATOM 1302 C C . GLY A 1 158 ? -3.769 -16.000 -13.407 1.00 86.06 158 GLY A C 1
ATOM 1303 O O . GLY A 1 158 ? -4.784 -15.339 -13.638 1.00 86.06 158 GLY A O 1
ATOM 1304 N N . LYS A 1 159 ? -3.730 -17.310 -13.682 1.00 80.69 159 LYS A N 1
ATOM 1305 C CA . LYS A 1 159 ? -4.887 -18.021 -14.253 1.00 80.69 159 LYS A CA 1
ATOM 1306 C C . LYS A 1 159 ? -6.043 -18.172 -13.262 1.00 80.69 159 LYS A C 1
ATOM 1308 O O . LYS A 1 159 ? -7.188 -18.045 -13.688 1.00 80.69 159 LYS A O 1
ATOM 1313 N N . LYS A 1 160 ? -5.727 -18.466 -11.996 1.00 81.31 160 LYS A N 1
ATOM 1314 C CA . LYS A 1 160 ? -6.696 -18.794 -10.934 1.00 81.31 160 LYS A CA 1
ATOM 1315 C C . LYS A 1 160 ? -6.902 -17.681 -9.907 1.00 81.31 160 LYS A C 1
ATOM 1317 O O . LYS A 1 160 ? -7.936 -17.657 -9.259 1.00 81.31 160 LYS A O 1
ATOM 1322 N N . MET A 1 161 ? -5.927 -16.793 -9.738 1.00 85.62 161 MET A N 1
ATOM 1323 C CA . MET A 1 161 ? -5.955 -15.767 -8.699 1.00 85.62 161 MET A CA 1
ATOM 1324 C C . MET A 1 161 ? -5.177 -14.525 -9.116 1.00 85.62 161 MET A C 1
ATOM 1326 O O . MET A 1 161 ? -4.337 -14.581 -10.019 1.00 85.62 161 MET A O 1
ATOM 1330 N N . SER A 1 162 ? -5.442 -13.425 -8.419 1.00 90.12 162 SER A N 1
ATOM 1331 C CA . SER A 1 162 ? -4.663 -12.198 -8.492 1.00 90.12 162 SER A CA 1
ATOM 1332 C C . SER A 1 162 ? -4.114 -11.870 -7.112 1.00 90.12 162 SER A C 1
ATOM 1334 O O . SER A 1 162 ? -4.826 -11.994 -6.118 1.00 90.12 162 SER A O 1
ATOM 1336 N N . PHE A 1 163 ? -2.854 -11.458 -7.072 1.00 91.56 163 PHE A N 1
ATOM 1337 C CA . PHE A 1 163 ? -2.152 -11.109 -5.847 1.00 91.56 163 PHE A CA 1
ATOM 1338 C C . PHE A 1 163 ? -1.371 -9.812 -6.035 1.00 91.56 163 PHE A C 1
ATOM 1340 O O . PHE A 1 163 ? -1.095 -9.389 -7.163 1.00 91.56 163 PHE A O 1
ATOM 1347 N N . VAL A 1 164 ? -1.008 -9.195 -4.921 1.00 94.44 164 VAL A N 1
ATOM 1348 C CA . VAL A 1 164 ? -0.102 -8.053 -4.867 1.00 94.44 164 VAL A CA 1
ATOM 1349 C C . VAL A 1 164 ? 1.216 -8.510 -4.257 1.00 94.44 164 VAL A C 1
ATOM 1351 O O . VAL A 1 164 ? 1.233 -9.326 -3.341 1.00 94.44 164 VAL A O 1
ATOM 1354 N N . VAL A 1 165 ? 2.333 -8.015 -4.787 1.00 94.56 165 VAL A N 1
ATOM 1355 C CA . VAL A 1 165 ? 3.673 -8.300 -4.272 1.00 94.56 165 VAL A CA 1
ATOM 1356 C C . VAL A 1 165 ? 4.477 -7.016 -4.122 1.00 94.56 165 VAL A C 1
ATOM 1358 O O . VAL A 1 165 ? 4.572 -6.202 -5.048 1.00 94.56 165 VAL A O 1
ATOM 1361 N N . LYS A 1 166 ? 5.092 -6.845 -2.952 1.00 94.75 166 LYS A N 1
ATOM 1362 C CA . LYS A 1 166 ? 6.002 -5.730 -2.668 1.00 94.75 166 LYS A CA 1
ATOM 1363 C C . LYS A 1 166 ? 7.159 -6.164 -1.784 1.00 94.75 166 LYS A C 1
ATOM 1365 O O . LYS A 1 166 ? 7.079 -7.137 -1.040 1.00 94.75 166 LYS A O 1
ATOM 1370 N N . ARG A 1 167 ? 8.255 -5.416 -1.866 1.00 93.62 167 ARG A N 1
ATOM 1371 C CA . ARG A 1 167 ? 9.359 -5.542 -0.915 1.00 93.62 167 ARG A CA 1
ATOM 1372 C C . ARG A 1 167 ? 8.985 -4.798 0.361 1.00 93.62 167 ARG A C 1
ATOM 1374 O O . ARG A 1 167 ? 8.521 -3.665 0.270 1.00 93.62 167 ARG A O 1
ATOM 1381 N N . VAL A 1 168 ? 9.225 -5.404 1.517 1.00 92.25 168 VAL A N 1
ATOM 1382 C CA . VAL A 1 168 ? 8.930 -4.792 2.819 1.00 92.25 168 VAL A CA 1
ATOM 1383 C C . VAL A 1 168 ? 10.121 -4.903 3.755 1.00 92.25 168 VAL A C 1
ATOM 1385 O O . VAL A 1 168 ? 10.884 -5.865 3.698 1.00 92.25 168 VAL A O 1
ATOM 1388 N N . ASP A 1 169 ? 10.252 -3.930 4.649 1.00 88.69 169 ASP A N 1
ATOM 1389 C CA . ASP A 1 169 ? 11.292 -3.935 5.681 1.00 88.69 169 ASP A CA 1
ATOM 1390 C C . ASP A 1 169 ? 10.788 -4.562 6.994 1.00 88.69 169 ASP A C 1
ATOM 1392 O O . ASP A 1 169 ? 11.575 -5.055 7.802 1.00 88.69 169 ASP A O 1
ATOM 1396 N N . HIS A 1 170 ? 9.468 -4.646 7.184 1.00 85.75 170 HIS A N 1
ATOM 1397 C CA . HIS A 1 170 ? 8.820 -5.104 8.415 1.00 85.75 170 HIS A CA 1
ATOM 1398 C C . HIS A 1 170 ? 7.710 -6.120 8.119 1.00 85.75 170 HIS A C 1
ATOM 1400 O O . HIS A 1 170 ? 7.172 -6.151 7.020 1.00 85.75 170 HIS A O 1
ATOM 1406 N N . ILE A 1 171 ? 7.358 -6.934 9.116 1.00 87.00 171 ILE A N 1
ATOM 1407 C CA . ILE A 1 171 ? 6.284 -7.949 9.052 1.00 87.00 171 ILE A CA 1
ATOM 1408 C C . ILE A 1 171 ? 4.989 -7.461 9.725 1.00 87.00 171 ILE A C 1
ATOM 1410 O O . ILE A 1 171 ? 4.178 -8.239 10.223 1.00 87.00 171 ILE A O 1
ATOM 1414 N N . ASN A 1 172 ? 4.820 -6.141 9.797 1.00 91.12 172 ASN A N 1
ATOM 1415 C CA . ASN A 1 172 ? 3.789 -5.505 10.613 1.00 91.12 172 ASN A CA 1
ATOM 1416 C C . ASN A 1 172 ? 2.376 -5.704 10.050 1.00 91.12 172 ASN A C 1
ATOM 1418 O O . ASN A 1 172 ? 1.435 -5.813 10.830 1.00 91.12 172 ASN A O 1
ATOM 1422 N N . GLN A 1 173 ? 2.219 -5.828 8.729 1.00 93.81 173 GLN A N 1
ATOM 1423 C CA . GLN A 1 173 ? 0.924 -6.111 8.108 1.00 93.81 173 GLN A CA 1
ATOM 1424 C C . GLN A 1 173 ? 0.371 -7.480 8.530 1.00 93.81 173 GLN A C 1
ATOM 1426 O O . GLN A 1 173 ? -0.790 -7.581 8.916 1.00 93.81 173 GLN A O 1
ATOM 1431 N N . GLU A 1 174 ? 1.199 -8.527 8.495 1.00 93.56 174 GLU A N 1
ATOM 1432 C CA . GLU A 1 174 ? 0.796 -9.889 8.868 1.00 93.56 174 GLU A CA 1
ATOM 1433 C C . GLU A 1 174 ? 0.437 -9.971 10.362 1.00 93.56 174 GLU A C 1
ATOM 1435 O O . GLU A 1 174 ? -0.610 -10.510 10.732 1.00 93.56 174 GLU A O 1
ATOM 1440 N N . PHE A 1 175 ? 1.234 -9.316 11.215 1.00 93.69 175 PHE A N 1
ATOM 1441 C CA . PHE A 1 175 ? 0.902 -9.123 12.627 1.00 93.69 175 PHE A CA 1
ATOM 1442 C C . PHE A 1 175 ? -0.452 -8.433 12.811 1.00 93.69 175 PHE A C 1
ATOM 1444 O O . PHE A 1 175 ? -1.297 -8.921 13.564 1.00 93.69 175 PHE A O 1
ATOM 1451 N N . TYR A 1 176 ? -0.662 -7.309 12.122 1.00 95.06 176 TYR A N 1
ATOM 1452 C CA . TYR A 1 176 ? -1.881 -6.513 12.232 1.00 95.06 176 TYR A CA 1
ATOM 1453 C C . TYR A 1 176 ? -3.109 -7.301 11.773 1.00 95.06 176 TYR A C 1
ATOM 1455 O O . TYR A 1 176 ? -4.130 -7.294 12.455 1.00 95.06 176 TYR A O 1
ATOM 1463 N N . ASN A 1 177 ? -3.003 -8.069 10.688 1.00 95.69 177 ASN A N 1
ATOM 1464 C CA . ASN A 1 177 ? -4.087 -8.931 10.219 1.00 95.69 177 ASN A CA 1
ATOM 1465 C C . ASN A 1 177 ? -4.459 -10.001 11.253 1.00 95.69 177 ASN A C 1
ATOM 1467 O O . ASN A 1 177 ? -5.640 -10.305 11.427 1.00 95.69 177 ASN A O 1
ATOM 1471 N N . LYS A 1 178 ? -3.488 -10.529 12.009 1.00 95.56 178 LYS A N 1
ATOM 1472 C CA . LYS A 1 178 ? -3.802 -11.441 13.113 1.00 95.56 178 LYS A CA 1
ATOM 1473 C C . LYS A 1 178 ? -4.529 -10.740 14.263 1.00 95.56 178 LYS A C 1
ATOM 1475 O O . LYS A 1 178 ? -5.442 -11.330 14.837 1.00 95.56 178 LYS A O 1
ATOM 1480 N N . ILE A 1 179 ? -4.185 -9.488 14.569 1.00 95.56 179 ILE A N 1
ATOM 1481 C CA . ILE A 1 179 ? -4.946 -8.667 15.524 1.00 95.56 179 ILE A CA 1
ATOM 1482 C C . ILE A 1 179 ? -6.389 -8.470 15.042 1.00 95.56 179 ILE A C 1
ATOM 1484 O O . ILE A 1 179 ? -7.317 -8.678 15.822 1.00 95.56 179 ILE A O 1
ATOM 1488 N N . LEU A 1 180 ? -6.588 -8.133 13.764 1.00 96.69 180 LEU A N 1
ATOM 1489 C CA . LEU A 1 180 ? -7.923 -8.014 13.168 1.00 96.69 180 LEU A CA 1
ATOM 1490 C C . LEU A 1 180 ? -8.712 -9.323 13.306 1.00 96.69 180 LEU A C 1
ATOM 1492 O O . LEU A 1 180 ? -9.861 -9.297 13.738 1.00 96.69 180 LEU A O 1
ATOM 1496 N N . SER A 1 181 ? -8.073 -10.467 13.048 1.00 96.81 181 SER A N 1
ATOM 1497 C CA . SER A 1 181 ? -8.672 -11.792 13.246 1.00 96.81 181 SER A CA 1
ATOM 1498 C C . SER A 1 181 ? -9.092 -12.050 14.702 1.00 96.81 181 SER A C 1
ATOM 1500 O O . SER A 1 181 ? -10.208 -12.512 14.925 1.00 96.81 181 SER A O 1
ATOM 1502 N N . ILE A 1 182 ? -8.254 -11.717 15.696 1.00 97.06 182 ILE A N 1
ATOM 1503 C CA . ILE A 1 182 ? -8.589 -11.849 17.134 1.00 97.06 182 ILE A CA 1
ATOM 1504 C C . ILE A 1 182 ? -9.814 -10.998 17.510 1.00 97.06 182 ILE A C 1
ATOM 1506 O O . ILE A 1 182 ? -10.580 -11.362 18.403 1.00 97.06 182 ILE A O 1
ATOM 1510 N N . LEU A 1 183 ? -9.990 -9.860 16.841 1.00 96.69 183 LEU A N 1
ATOM 1511 C CA . LEU A 1 183 ? -11.076 -8.909 17.082 1.00 96.69 183 LEU A CA 1
ATOM 1512 C C . LEU A 1 183 ? -12.300 -9.139 16.188 1.00 96.69 183 LEU A C 1
ATOM 1514 O O . LEU A 1 183 ? -13.230 -8.326 16.222 1.00 96.69 183 LEU A O 1
ATOM 1518 N N . GLU A 1 184 ? -12.298 -10.231 15.415 1.00 95.75 184 GLU A N 1
ATOM 1519 C CA . GLU A 1 184 ? -13.364 -10.602 14.478 1.00 95.75 184 GLU A CA 1
ATOM 1520 C C . GLU A 1 184 ? -13.649 -9.480 13.463 1.00 95.75 184 GLU A C 1
ATOM 1522 O O . GLU A 1 184 ? -14.792 -9.196 13.102 1.00 95.75 184 GLU A O 1
ATOM 1527 N N . MET A 1 185 ? -12.590 -8.798 13.022 1.00 95.62 185 MET A N 1
ATOM 1528 C CA . MET A 1 185 ? -12.649 -7.757 12.004 1.00 95.62 185 MET A CA 1
ATOM 1529 C C . MET A 1 185 ? -12.196 -8.287 10.643 1.00 95.62 185 MET A C 1
ATOM 1531 O O . MET A 1 185 ? -11.305 -9.139 10.589 1.00 95.62 185 MET A O 1
ATOM 1535 N N . PRO A 1 186 ? -12.754 -7.764 9.536 1.00 94.75 186 PRO A N 1
ATOM 1536 C CA . PRO A 1 186 ? -12.289 -8.108 8.202 1.00 94.75 186 PRO A CA 1
ATOM 1537 C C . PRO A 1 186 ? -10.800 -7.806 8.029 1.00 94.75 186 PRO A C 1
ATOM 1539 O O . PRO A 1 186 ? -10.318 -6.729 8.378 1.00 94.75 186 PRO A O 1
ATOM 1542 N N . PHE A 1 187 ? -10.082 -8.762 7.454 1.00 95.19 187 PHE A N 1
ATOM 1543 C CA . PHE A 1 187 ? -8.692 -8.631 7.044 1.00 95.19 187 PHE A CA 1
ATOM 1544 C C . PHE A 1 187 ? -8.518 -9.304 5.683 1.00 95.19 187 PHE A C 1
ATOM 1546 O O . PHE A 1 187 ? -9.380 -10.059 5.235 1.00 95.19 187 PHE A O 1
ATOM 1553 N N . HIS A 1 188 ? -7.412 -9.008 5.016 1.00 93.81 188 HIS A N 1
ATOM 1554 C CA . HIS A 1 188 ? -7.052 -9.634 3.748 1.00 93.81 188 HIS A CA 1
ATOM 1555 C C . HIS A 1 188 ? -5.886 -10.595 3.966 1.00 93.81 188 HIS A C 1
ATOM 1557 O O . HIS A 1 188 ? -5.102 -10.397 4.898 1.00 93.81 188 HIS A O 1
ATOM 1563 N N . ASN A 1 189 ? -5.756 -11.645 3.154 1.00 91.94 189 ASN A N 1
ATOM 1564 C CA . ASN A 1 189 ? -4.655 -12.578 3.360 1.00 91.94 189 ASN A CA 1
ATOM 1565 C C . ASN A 1 189 ? -3.344 -11.916 2.952 1.00 91.94 189 ASN A C 1
ATOM 1567 O O . ASN A 1 189 ? -3.232 -11.308 1.887 1.00 91.94 189 ASN A O 1
ATOM 1571 N N . VAL A 1 190 ? -2.365 -12.033 3.841 1.00 92.81 190 VAL A N 1
ATOM 1572 C CA . VAL A 1 190 ? -1.008 -11.528 3.670 1.00 92.81 190 VAL A CA 1
ATOM 1573 C C . VAL A 1 190 ? -0.077 -12.564 4.254 1.00 92.81 190 VAL A C 1
ATOM 1575 O O . VAL A 1 190 ? -0.329 -13.064 5.350 1.00 92.81 190 VAL A O 1
ATOM 1578 N N . PHE A 1 191 ? 1.000 -12.863 3.544 1.00 90.06 191 PHE A N 1
ATOM 1579 C CA . PHE A 1 191 ? 2.091 -13.649 4.089 1.00 90.06 191 PHE A CA 1
ATOM 1580 C C . PHE A 1 191 ? 3.430 -13.070 3.655 1.00 90.06 191 PHE A C 1
ATOM 1582 O O . PHE A 1 191 ? 3.582 -12.490 2.572 1.00 90.06 191 PHE A O 1
ATOM 1589 N N . THR A 1 192 ? 4.418 -13.258 4.519 1.00 91.44 192 THR A N 1
ATOM 1590 C CA . THR A 1 192 ? 5.777 -12.794 4.280 1.00 91.44 192 THR A CA 1
ATOM 1591 C C . THR A 1 192 ? 6.661 -13.914 3.740 1.00 91.44 192 THR A C 1
ATOM 1593 O O . THR A 1 192 ? 6.740 -15.010 4.293 1.00 91.44 192 THR A O 1
ATOM 1596 N N . VAL A 1 193 ? 7.423 -13.617 2.691 1.00 90.81 193 VAL A N 1
ATOM 1597 C CA . VAL A 1 193 ? 8.467 -14.488 2.151 1.00 90.81 193 VAL A CA 1
ATOM 1598 C C . VAL A 1 193 ? 9.841 -13.885 2.436 1.00 90.81 193 VAL A C 1
ATOM 1600 O O . VAL A 1 193 ? 10.215 -12.853 1.881 1.00 90.81 193 VAL A O 1
ATOM 1603 N N . ASN A 1 194 ? 10.625 -14.558 3.280 1.00 91.81 194 ASN A N 1
ATOM 1604 C CA . ASN A 1 194 ? 12.039 -14.236 3.483 1.00 91.81 194 ASN A CA 1
ATOM 1605 C C . ASN A 1 194 ? 12.908 -15.013 2.481 1.00 91.81 194 ASN A C 1
ATOM 1607 O O . ASN A 1 194 ? 12.733 -16.225 2.302 1.00 91.81 194 ASN A O 1
ATOM 1611 N N . THR A 1 195 ? 13.829 -14.303 1.828 1.00 90.88 195 THR A N 1
ATOM 1612 C CA . THR A 1 195 ? 14.787 -14.821 0.836 1.00 90.88 195 THR A CA 1
ATOM 1613 C C . THR A 1 195 ? 16.168 -14.217 1.093 1.00 90.88 195 THR A C 1
ATOM 1615 O O . THR A 1 195 ? 16.287 -13.203 1.781 1.00 90.88 195 THR A O 1
ATOM 1618 N N . ASN A 1 196 ? 17.209 -14.751 0.451 1.00 89.44 196 ASN A N 1
ATOM 1619 C CA . ASN A 1 196 ? 18.554 -14.159 0.496 1.00 89.44 196 ASN A CA 1
ATOM 1620 C C . ASN A 1 196 ? 18.629 -12.764 -0.164 1.00 89.44 196 ASN A C 1
ATOM 1622 O O . ASN A 1 196 ? 19.629 -12.066 -0.021 1.00 89.44 196 ASN A O 1
ATOM 1626 N N . HIS A 1 197 ? 17.584 -12.345 -0.886 1.00 89.62 197 HIS A N 1
ATOM 1627 C CA . HIS A 1 197 ? 17.507 -11.053 -1.577 1.00 89.62 197 HIS A CA 1
ATOM 1628 C C . HIS A 1 197 ? 16.640 -10.020 -0.846 1.00 89.62 197 HIS A C 1
ATOM 1630 O O . HIS A 1 197 ? 16.512 -8.877 -1.294 1.00 89.62 197 HIS A O 1
ATOM 1636 N N . GLY A 1 198 ? 16.076 -10.400 0.300 1.00 92.19 198 GLY A N 1
ATOM 1637 C CA . GLY A 1 198 ? 15.261 -9.537 1.138 1.00 92.19 198 GLY A CA 1
ATOM 1638 C C . GLY A 1 198 ? 13.954 -10.192 1.560 1.00 92.19 198 GLY A C 1
ATOM 1639 O O . GLY A 1 198 ? 13.740 -11.400 1.405 1.00 92.19 198 GLY A O 1
ATOM 1640 N N . ARG A 1 199 ? 13.086 -9.348 2.109 1.00 93.06 199 ARG A N 1
ATOM 1641 C CA . ARG A 1 199 ? 11.774 -9.708 2.625 1.00 93.06 199 ARG A CA 1
ATOM 1642 C C . ARG A 1 199 ? 10.682 -9.161 1.715 1.00 93.06 199 ARG A C 1
ATOM 1644 O O . ARG A 1 199 ? 10.747 -8.020 1.249 1.00 93.06 199 ARG A O 1
ATOM 1651 N N . TRP A 1 200 ? 9.685 -9.997 1.479 1.00 94.06 200 TRP A N 1
ATOM 1652 C CA . TRP A 1 200 ? 8.635 -9.759 0.504 1.00 94.06 200 TRP A CA 1
ATOM 1653 C C . TRP A 1 200 ? 7.281 -10.001 1.137 1.00 94.06 200 TRP A C 1
ATOM 1655 O O . TRP A 1 200 ? 7.099 -10.996 1.828 1.00 94.06 200 TRP A O 1
ATOM 1665 N N . GLU A 1 201 ? 6.345 -9.105 0.880 1.00 94.06 201 GLU A N 1
ATOM 1666 C CA . GLU A 1 201 ? 4.946 -9.277 1.234 1.00 94.06 201 GLU A CA 1
ATOM 1667 C C . GLU A 1 201 ? 4.185 -9.710 -0.014 1.00 94.06 201 GLU A C 1
ATOM 1669 O O . GLU A 1 201 ? 4.352 -9.113 -1.086 1.00 94.06 201 GLU A O 1
ATOM 1674 N N . VAL A 1 202 ? 3.368 -10.750 0.134 1.00 92.94 202 VAL A N 1
ATOM 1675 C CA . VAL A 1 202 ? 2.428 -11.206 -0.887 1.00 92.94 202 VAL A CA 1
ATOM 1676 C C . VAL A 1 202 ? 1.038 -11.205 -0.277 1.00 92.94 202 VAL A C 1
ATOM 1678 O O . VAL A 1 202 ? 0.839 -11.741 0.815 1.00 92.94 202 VAL A O 1
ATOM 1681 N N . SER A 1 203 ? 0.084 -10.596 -0.971 1.00 93.50 203 SER A N 1
ATOM 1682 C CA . SER A 1 203 ? -1.264 -10.403 -0.454 1.00 93.50 203 SER A CA 1
ATOM 1683 C C . SER A 1 203 ? -2.349 -10.613 -1.499 1.00 93.50 203 SER A C 1
ATOM 1685 O O . SER A 1 203 ? -2.089 -10.599 -2.706 1.00 93.50 203 SER A O 1
ATOM 1687 N N . ASP A 1 204 ? -3.581 -10.803 -1.032 1.00 91.25 204 ASP A N 1
ATOM 1688 C CA . ASP A 1 204 ? -4.755 -10.808 -1.902 1.00 91.25 204 ASP A CA 1
ATOM 1689 C C . ASP A 1 204 ? -4.890 -9.475 -2.648 1.00 91.25 204 ASP A C 1
ATOM 1691 O O . ASP A 1 204 ? -4.695 -8.396 -2.086 1.00 91.25 204 ASP A O 1
ATOM 1695 N N . ASN A 1 205 ? -5.303 -9.535 -3.915 1.00 93.06 205 ASN A N 1
ATOM 1696 C CA . ASN A 1 205 ? -5.711 -8.332 -4.630 1.00 93.06 205 ASN A CA 1
ATOM 1697 C C . ASN A 1 205 ? -7.115 -7.884 -4.179 1.00 93.06 205 ASN A C 1
ATOM 1699 O O . ASN A 1 205 ? -8.118 -8.558 -4.437 1.00 93.06 205 ASN A O 1
ATOM 1703 N N . LEU A 1 206 ? -7.180 -6.713 -3.544 1.00 93.94 206 LEU A N 1
ATOM 1704 C CA . LEU A 1 206 ? -8.414 -6.097 -3.051 1.00 93.94 206 LEU A CA 1
ATOM 1705 C C . LEU A 1 206 ? -9.132 -5.212 -4.083 1.00 93.94 206 LEU A C 1
ATOM 1707 O O . LEU A 1 206 ? -10.201 -4.692 -3.782 1.00 93.94 206 LEU A O 1
ATOM 1711 N N . GLY A 1 207 ? -8.601 -5.078 -5.301 1.00 91.94 207 GLY A N 1
ATOM 1712 C CA . GLY A 1 207 ? -9.155 -4.215 -6.349 1.00 91.94 207 GLY A CA 1
ATOM 1713 C C . GLY A 1 207 ? -8.499 -2.833 -6.389 1.00 91.94 207 GLY A C 1
ATOM 1714 O O . GLY A 1 207 ? -7.406 -2.651 -5.865 1.00 91.94 207 GLY A O 1
ATOM 1715 N N . ASP A 1 208 ? -9.167 -1.873 -7.039 1.00 90.06 208 ASP A N 1
ATOM 1716 C CA . ASP A 1 208 ? -8.617 -0.537 -7.354 1.00 90.06 208 ASP A CA 1
ATOM 1717 C C . ASP A 1 208 ? -9.331 0.616 -6.628 1.00 90.06 208 ASP A C 1
ATOM 1719 O O . ASP A 1 208 ? -9.102 1.790 -6.928 1.00 90.06 208 ASP A O 1
ATOM 1723 N N . ILE A 1 209 ? -10.244 0.302 -5.708 1.00 93.12 209 ILE A N 1
ATOM 1724 C CA . ILE A 1 209 ? -11.034 1.306 -4.996 1.00 93.12 209 ILE A CA 1
ATOM 1725 C C . ILE A 1 209 ? -10.363 1.575 -3.650 1.00 93.12 209 ILE A C 1
ATOM 1727 O O . ILE A 1 209 ? -10.484 0.792 -2.710 1.00 93.12 209 ILE A O 1
ATOM 1731 N N . THR A 1 210 ? -9.638 2.688 -3.564 1.00 92.12 210 THR A N 1
ATOM 1732 C CA . THR A 1 210 ? -9.189 3.239 -2.279 1.00 92.12 210 THR A CA 1
ATOM 1733 C C . THR A 1 210 ? -10.354 3.921 -1.569 1.00 92.12 210 THR A C 1
ATOM 1735 O O . THR A 1 210 ? -11.345 4.289 -2.204 1.00 92.12 210 THR A O 1
ATOM 1738 N N . LEU A 1 211 ? -10.235 4.158 -0.264 1.00 91.12 211 LEU A N 1
ATOM 1739 C CA . LEU A 1 211 ? -11.239 4.922 0.475 1.00 91.12 211 LEU A CA 1
ATOM 1740 C C . LEU A 1 211 ? -11.368 6.348 -0.073 1.00 91.12 211 LEU A C 1
ATOM 1742 O O . LEU A 1 211 ? -12.489 6.827 -0.205 1.00 91.12 211 LEU A O 1
ATOM 1746 N N . THR A 1 212 ? -10.261 6.989 -0.479 1.00 87.81 212 THR A N 1
ATOM 1747 C CA . THR A 1 212 ? -10.298 8.299 -1.160 1.00 87.81 212 THR A CA 1
ATOM 1748 C C . THR A 1 212 ? -11.200 8.244 -2.394 1.00 87.81 212 THR A C 1
ATOM 1750 O O . THR A 1 212 ? -12.097 9.068 -2.543 1.00 87.81 212 THR A O 1
ATOM 1753 N N . LYS A 1 213 ? -11.000 7.244 -3.264 1.00 88.94 213 LYS A N 1
ATOM 1754 C CA . LYS A 1 213 ? -11.785 7.083 -4.493 1.00 88.94 213 LYS A CA 1
ATOM 1755 C C . LYS A 1 213 ? -13.250 6.756 -4.200 1.00 88.94 213 LYS A C 1
ATOM 1757 O O . LYS A 1 213 ? -14.127 7.383 -4.777 1.00 88.94 213 LYS A O 1
ATOM 1762 N N . PHE A 1 214 ? -13.504 5.841 -3.265 1.00 91.00 214 PHE A N 1
ATOM 1763 C CA . PHE A 1 214 ? -14.853 5.502 -2.812 1.00 91.00 214 PHE A CA 1
ATOM 1764 C C . PHE A 1 214 ? -15.622 6.740 -2.337 1.00 91.00 214 PHE A C 1
ATOM 1766 O O . PHE A 1 214 ? -16.780 6.920 -2.698 1.00 91.00 214 PHE A O 1
ATOM 1773 N N . CYS A 1 215 ? -14.965 7.609 -1.565 1.00 86.75 215 CYS A N 1
ATOM 1774 C CA . CYS A 1 215 ? -15.554 8.846 -1.059 1.00 86.75 215 CYS A CA 1
ATOM 1775 C C . CYS A 1 215 ? -15.806 9.876 -2.164 1.00 86.75 215 CYS A C 1
ATOM 1777 O O . CYS A 1 215 ? -16.811 10.562 -2.116 1.00 86.75 215 CYS A O 1
ATOM 1779 N N . LEU A 1 216 ? -14.928 9.985 -3.167 1.00 85.06 216 LEU A N 1
ATOM 1780 C CA . LEU A 1 216 ? -15.141 10.889 -4.306 1.00 85.06 216 LEU A CA 1
ATOM 1781 C C . LEU A 1 216 ? -16.283 10.430 -5.225 1.00 85.06 216 LEU A C 1
ATOM 1783 O O . LEU A 1 216 ? -16.925 11.257 -5.866 1.00 85.06 216 LEU A O 1
ATOM 1787 N N . GLU A 1 217 ? -16.506 9.120 -5.321 1.00 87.19 217 GLU A N 1
ATOM 1788 C CA . GLU A 1 217 ? -17.569 8.525 -6.140 1.00 87.19 217 GLU A CA 1
ATOM 1789 C C . GLU A 1 217 ? -18.915 8.442 -5.398 1.00 87.19 217 GLU A C 1
ATOM 1791 O O . GLU A 1 217 ? -19.956 8.277 -6.034 1.00 87.19 217 GLU A O 1
ATOM 1796 N N . SER A 1 218 ? -18.909 8.565 -4.067 1.00 81.44 218 SER A N 1
ATOM 1797 C CA . SER A 1 218 ? -20.104 8.482 -3.222 1.00 81.44 218 SER A CA 1
ATOM 1798 C C . SER A 1 218 ? -20.518 9.866 -2.733 1.00 81.44 218 SER A C 1
ATOM 1800 O O . SER A 1 218 ? -19.712 10.591 -2.166 1.00 81.44 218 SER A O 1
ATOM 1802 N N . ASN A 1 219 ? -21.799 10.213 -2.863 1.00 72.56 219 ASN A N 1
ATOM 1803 C CA . ASN A 1 219 ? -22.310 11.473 -2.308 1.00 72.56 219 ASN A CA 1
ATOM 1804 C C . ASN A 1 219 ? -22.515 11.419 -0.785 1.00 72.56 219 ASN A C 1
ATOM 1806 O O . ASN A 1 219 ? -22.586 12.464 -0.153 1.00 72.56 219 ASN A O 1
ATOM 1810 N N . GLU A 1 220 ? -22.623 10.221 -0.201 1.00 79.31 220 GLU A N 1
ATOM 1811 C CA . GLU A 1 220 ? -22.846 10.011 1.233 1.00 79.31 220 GLU A CA 1
ATOM 1812 C C . GLU A 1 220 ? -22.181 8.710 1.705 1.00 79.31 220 GLU A C 1
ATOM 1814 O O . GLU A 1 220 ? -22.025 7.755 0.937 1.00 79.31 220 GLU A O 1
ATOM 1819 N N . LEU A 1 221 ? -21.820 8.642 2.991 1.00 84.62 221 LEU A N 1
ATOM 1820 C CA . LEU A 1 221 ? -21.359 7.403 3.620 1.00 84.62 221 LEU A CA 1
ATOM 1821 C C . LEU A 1 221 ? -22.511 6.677 4.297 1.00 84.62 221 LEU A C 1
ATOM 1823 O O . LEU A 1 221 ? -23.223 7.245 5.121 1.00 84.62 221 LEU A O 1
ATOM 1827 N N . SER A 1 222 ? -22.621 5.373 4.045 1.00 90.19 222 SER A N 1
ATOM 1828 C CA . SER A 1 222 ? -23.537 4.547 4.826 1.00 90.19 222 SER A CA 1
ATOM 1829 C C . SER A 1 222 ? -23.090 4.460 6.297 1.00 90.19 222 SER A C 1
ATOM 1831 O O . SER A 1 222 ? -21.883 4.399 6.576 1.00 90.19 222 SER A O 1
ATOM 1833 N N . PRO A 1 223 ? -24.030 4.313 7.251 1.00 92.12 223 PRO A N 1
ATOM 1834 C CA . PRO A 1 223 ? -23.704 4.064 8.657 1.00 92.12 223 PRO A CA 1
ATOM 1835 C C . PRO A 1 223 ? -22.759 2.871 8.867 1.00 92.12 223 PRO A C 1
ATOM 1837 O O . PRO A 1 223 ? -21.952 2.856 9.795 1.00 92.12 223 PRO A O 1
ATOM 1840 N N . ALA A 1 224 ? -22.828 1.860 7.994 1.00 94.38 224 ALA A N 1
ATOM 1841 C CA . ALA A 1 224 ? -21.945 0.698 8.042 1.00 94.38 224 ALA A CA 1
ATOM 1842 C C . ALA A 1 224 ? -20.480 1.055 7.738 1.00 94.38 224 ALA A C 1
ATOM 1844 O O . ALA A 1 224 ? -19.576 0.508 8.374 1.00 94.38 224 ALA A O 1
ATOM 1845 N N . ILE A 1 225 ? -20.230 1.975 6.804 1.00 93.62 225 ILE A N 1
ATOM 1846 C CA . ILE A 1 225 ? -18.882 2.474 6.506 1.00 93.62 225 ILE A CA 1
ATOM 1847 C C . ILE A 1 225 ? -18.372 3.341 7.659 1.00 93.62 225 ILE A C 1
ATOM 1849 O O . ILE A 1 225 ? -17.250 3.135 8.119 1.00 93.62 225 ILE A O 1
ATOM 1853 N N . VAL A 1 226 ? -19.209 4.229 8.201 1.00 93.88 226 VAL A N 1
ATOM 1854 C CA . VAL A 1 226 ? -18.849 5.081 9.351 1.00 93.88 226 VAL A CA 1
ATOM 1855 C C . VAL A 1 226 ? -18.427 4.242 10.561 1.00 93.88 226 VAL A C 1
ATOM 1857 O O . VAL A 1 226 ? -17.393 4.507 11.176 1.00 93.88 226 VAL A O 1
ATOM 1860 N N . LYS A 1 227 ? -19.154 3.158 10.851 1.00 96.50 227 LYS A N 1
ATOM 1861 C CA . LYS A 1 227 ? -18.771 2.195 11.896 1.00 96.50 227 LYS A CA 1
ATOM 1862 C C . LYS A 1 227 ? -17.416 1.537 11.628 1.00 96.50 227 LYS A C 1
ATOM 1864 O O . LYS A 1 227 ? -16.607 1.375 12.538 1.00 96.50 227 LYS A O 1
ATOM 1869 N N . GLN A 1 228 ? -17.135 1.156 10.385 1.00 96.44 228 GLN A N 1
ATOM 1870 C CA . GLN A 1 228 ? -15.840 0.569 10.029 1.00 96.44 228 GLN A CA 1
ATOM 1871 C C . GLN A 1 228 ? -14.690 1.570 10.191 1.00 96.44 228 GLN A C 1
ATOM 1873 O O . GLN A 1 228 ? -13.646 1.200 10.731 1.00 96.44 228 GLN A O 1
ATOM 1878 N N . LEU A 1 229 ? -14.895 2.832 9.803 1.00 94.69 229 LEU A N 1
ATOM 1879 C CA . LEU A 1 229 ? -13.935 3.914 10.031 1.00 94.69 229 LEU A CA 1
ATOM 1880 C C . LEU A 1 229 ? -13.647 4.097 11.525 1.00 94.69 229 LEU A C 1
ATOM 1882 O O . LEU A 1 229 ? -12.483 4.132 11.920 1.00 94.69 229 LEU A O 1
ATOM 1886 N N . ALA A 1 230 ? -14.684 4.107 12.366 1.00 94.12 230 ALA A N 1
ATOM 1887 C CA . ALA A 1 230 ? -14.533 4.200 13.817 1.00 94.12 230 ALA A CA 1
ATOM 1888 C C . ALA A 1 230 ? -13.700 3.053 14.404 1.00 94.12 230 ALA A C 1
ATOM 1890 O O . ALA A 1 230 ? -12.810 3.279 15.230 1.00 94.12 230 ALA A O 1
ATOM 1891 N N . ARG A 1 231 ? -13.933 1.818 13.940 1.00 95.81 231 ARG A N 1
ATOM 1892 C CA . ARG A 1 231 ? -13.157 0.651 14.381 1.00 95.81 231 ARG A CA 1
ATOM 1893 C C . ARG A 1 231 ? -11.686 0.764 13.985 1.00 95.81 231 ARG A C 1
ATOM 1895 O O . ARG A 1 231 ? -10.813 0.535 14.823 1.00 95.81 231 ARG A O 1
ATOM 1902 N N . HIS A 1 232 ? -11.406 1.131 12.734 1.00 94.25 232 HIS A N 1
ATOM 1903 C CA . HIS A 1 232 ? -10.035 1.312 12.239 1.00 94.25 232 HIS A CA 1
ATOM 1904 C C . HIS A 1 232 ? -9.312 2.459 12.944 1.00 94.25 232 HIS A C 1
ATOM 1906 O O . HIS A 1 232 ? -8.130 2.328 13.274 1.00 94.25 232 HIS A O 1
ATOM 1912 N N . ALA A 1 233 ? -10.022 3.542 13.253 1.00 90.62 233 ALA A N 1
ATOM 1913 C CA . ALA A 1 233 ? -9.468 4.644 14.017 1.00 90.62 233 ALA A CA 1
ATOM 1914 C C . ALA A 1 233 ? -9.106 4.211 15.447 1.00 90.62 233 ALA A C 1
ATOM 1916 O O . ALA A 1 233 ? -7.978 4.435 15.888 1.00 90.62 233 ALA A O 1
ATOM 1917 N N . CYS A 1 234 ? -10.001 3.489 16.131 1.00 91.31 234 CYS A N 1
ATOM 1918 C CA . CYS A 1 234 ? -9.741 2.940 17.465 1.00 91.31 234 CYS A CA 1
ATOM 1919 C C . CYS A 1 234 ? -8.518 2.016 17.478 1.00 91.31 234 CYS A C 1
ATOM 1921 O O . CYS A 1 234 ? -7.631 2.152 18.322 1.00 91.31 234 CYS A O 1
ATOM 1923 N N . LEU A 1 235 ? -8.416 1.113 16.501 1.00 91.62 235 LEU A N 1
ATOM 1924 C CA . LEU A 1 235 ? -7.240 0.260 16.357 1.00 91.62 235 LEU A CA 1
ATOM 1925 C C . LEU A 1 235 ? -5.971 1.069 16.107 1.00 91.62 235 LEU A C 1
ATOM 1927 O O . LEU A 1 235 ? -4.935 0.795 16.707 1.00 91.62 235 LEU A O 1
ATOM 1931 N N . GLY A 1 236 ? -6.025 2.055 15.218 1.00 87.75 236 GLY A N 1
ATOM 1932 C CA . GLY A 1 236 ? -4.854 2.871 14.942 1.00 87.75 236 GLY A CA 1
ATOM 1933 C C . GLY A 1 236 ? -4.368 3.634 16.177 1.00 87.75 236 GLY A C 1
ATOM 1934 O O . GLY A 1 236 ? -3.161 3.702 16.395 1.00 87.75 236 GLY A O 1
ATOM 1935 N N . ASP A 1 237 ? -5.280 4.100 17.031 1.00 84.69 237 ASP A N 1
ATOM 1936 C CA . ASP A 1 237 ? -4.931 4.791 18.276 1.00 84.69 237 ASP A CA 1
ATOM 1937 C C . ASP A 1 237 ? -4.372 3.812 19.322 1.00 84.69 237 ASP A C 1
ATOM 1939 O O . ASP A 1 237 ? -3.346 4.089 19.942 1.00 84.69 237 ASP A O 1
ATOM 1943 N N . VAL A 1 238 ? -4.981 2.632 19.489 1.00 87.06 238 VAL A N 1
ATOM 1944 C CA . VAL A 1 238 ? -4.539 1.648 20.496 1.00 87.06 238 VAL A CA 1
ATOM 1945 C C . VAL A 1 238 ? -3.220 0.968 20.133 1.00 87.06 238 VAL A C 1
ATOM 1947 O O . VAL A 1 238 ? -2.421 0.673 21.024 1.00 87.06 238 VAL A O 1
ATOM 1950 N N . PHE A 1 239 ? -2.976 0.716 18.849 1.00 87.56 239 PHE A N 1
ATOM 1951 C CA . PHE A 1 239 ? -1.763 0.047 18.366 1.00 87.56 239 PHE A CA 1
ATOM 1952 C C . PHE A 1 239 ? -0.693 1.030 17.871 1.00 87.56 239 PHE A C 1
ATOM 1954 O O . PHE A 1 239 ? 0.378 0.611 17.426 1.00 87.56 239 PHE A O 1
ATOM 1961 N N . GLY A 1 240 ? -0.963 2.337 17.953 1.00 82.31 240 GLY A N 1
ATOM 1962 C CA . GLY A 1 240 ? -0.056 3.374 17.479 1.00 82.31 240 GLY A CA 1
ATOM 1963 C C . GLY A 1 240 ? 0.291 3.177 16.006 1.00 82.31 240 GLY A C 1
ATOM 1964 O O . GLY A 1 240 ? 1.474 3.137 15.662 1.00 82.31 240 GLY A O 1
ATOM 1965 N N . ARG A 1 241 ? -0.723 3.003 15.151 1.00 85.31 241 ARG A N 1
ATOM 1966 C CA . ARG A 1 241 ? -0.529 2.900 13.706 1.00 85.31 241 ARG A CA 1
ATOM 1967 C C . ARG A 1 241 ? -0.268 4.285 13.114 1.00 85.31 241 ARG A C 1
ATOM 1969 O O . ARG A 1 241 ? -1.183 5.102 13.040 1.00 85.31 241 ARG A O 1
ATOM 1976 N N . GLY A 1 242 ? 0.967 4.528 12.683 1.00 73.69 242 GLY A N 1
ATOM 1977 C CA . GLY A 1 242 ? 1.301 5.654 11.811 1.00 73.69 242 GLY A CA 1
ATOM 1978 C C . GLY A 1 242 ? 0.810 5.403 10.382 1.00 73.69 242 GLY A C 1
ATOM 1979 O O . GLY A 1 242 ? 0.624 4.255 9.995 1.00 73.69 242 GLY A O 1
ATOM 1980 N N . ASP A 1 243 ? 0.614 6.469 9.607 1.00 79.81 243 ASP A N 1
ATOM 1981 C CA . ASP A 1 243 ? 0.269 6.411 8.173 1.00 79.81 243 ASP A CA 1
ATOM 1982 C C . ASP A 1 243 ? -1.178 5.976 7.840 1.00 79.81 243 ASP A C 1
ATOM 1984 O O . ASP A 1 243 ? -1.435 5.161 6.959 1.00 79.81 243 ASP A O 1
ATOM 1988 N N . ARG A 1 244 ? -2.166 6.537 8.554 1.00 83.69 244 ARG A N 1
ATOM 1989 C CA . ARG A 1 244 ? -3.608 6.239 8.381 1.00 83.69 244 ARG A CA 1
ATOM 1990 C C . ARG A 1 244 ? -4.305 7.058 7.288 1.00 83.69 244 ARG A C 1
ATOM 1992 O O . ARG A 1 244 ? -5.483 7.383 7.419 1.00 83.69 244 ARG A O 1
ATOM 1999 N N . HIS A 1 245 ? -3.589 7.448 6.243 1.00 84.25 245 HIS A N 1
ATOM 2000 C CA . HIS A 1 245 ? -4.197 8.219 5.160 1.00 84.25 245 HIS A CA 1
ATOM 2001 C C . HIS A 1 245 ? -5.194 7.360 4.361 1.00 84.25 245 HIS A C 1
ATOM 2003 O O . HIS A 1 245 ? -5.121 6.128 4.356 1.00 84.25 245 HIS A O 1
ATOM 2009 N N . SER A 1 246 ? -6.163 8.002 3.707 1.00 86.31 246 SER A N 1
ATOM 2010 C CA . SER A 1 246 ? -7.283 7.335 3.026 1.00 86.31 246 SER A CA 1
ATOM 2011 C C . SER A 1 246 ? -6.845 6.405 1.885 1.00 86.31 246 SER A C 1
ATOM 2013 O O . SER A 1 246 ? -7.554 5.461 1.541 1.00 86.31 246 SER A O 1
ATOM 2015 N N . GLU A 1 247 ? -5.651 6.602 1.332 1.00 86.50 247 GLU A N 1
ATOM 2016 C CA . GLU A 1 247 ? -5.054 5.729 0.314 1.00 86.50 247 GLU A CA 1
ATOM 2017 C C . GLU A 1 247 ? -4.568 4.388 0.887 1.00 86.50 247 GLU A C 1
ATOM 2019 O O . GLU A 1 247 ? -4.469 3.422 0.135 1.00 86.50 247 GLU A O 1
ATOM 2024 N N . ASN A 1 248 ? -4.324 4.298 2.202 1.00 91.25 248 ASN A N 1
ATOM 2025 C CA . ASN A 1 248 ? -3.966 3.050 2.892 1.00 91.25 248 ASN A CA 1
ATOM 2026 C C . ASN A 1 248 ? -5.195 2.243 3.345 1.00 91.25 248 ASN A C 1
ATOM 2028 O O . ASN A 1 248 ? -5.088 1.278 4.107 1.00 91.25 248 ASN A O 1
ATOM 2032 N N . TYR A 1 249 ? -6.373 2.609 2.844 1.00 94.00 249 TYR A N 1
ATOM 2033 C CA . TYR A 1 249 ? -7.602 1.852 2.994 1.00 94.00 249 TYR A CA 1
ATOM 2034 C C . TYR A 1 249 ? -8.133 1.445 1.623 1.00 94.00 249 TYR A C 1
ATOM 2036 O O . TYR A 1 249 ? -8.380 2.292 0.766 1.00 94.00 249 TYR A O 1
ATOM 2044 N N . MET A 1 250 ? -8.356 0.148 1.440 1.00 95.50 250 MET A N 1
ATOM 2045 C CA . MET A 1 250 ? -9.035 -0.406 0.270 1.00 95.50 250 MET A CA 1
ATOM 2046 C C . MET A 1 250 ? -10.490 -0.689 0.616 1.00 95.50 250 MET A C 1
ATOM 2048 O O . MET A 1 250 ? -10.776 -1.211 1.696 1.00 95.50 250 MET A O 1
ATOM 2052 N N . VAL A 1 251 ? -11.400 -0.381 -0.303 1.00 95.38 251 VAL A N 1
ATOM 2053 C CA . VAL A 1 251 ? -12.827 -0.675 -0.166 1.00 95.38 251 VAL A CA 1
ATOM 2054 C C . VAL A 1 251 ? -13.203 -1.751 -1.171 1.00 95.38 251 VAL A C 1
ATOM 2056 O O . VAL A 1 251 ? -13.050 -1.571 -2.378 1.00 95.38 251 VAL A O 1
ATOM 2059 N N . LYS A 1 252 ? -13.714 -2.875 -0.678 1.00 94.81 252 LYS A N 1
ATOM 2060 C CA . LYS A 1 252 ? -14.216 -3.969 -1.512 1.00 94.81 252 LYS A CA 1
ATOM 2061 C C . LYS A 1 252 ? -15.493 -4.510 -0.898 1.00 94.81 252 LYS A C 1
ATOM 2063 O O . LYS A 1 252 ? -15.517 -4.779 0.295 1.00 94.81 252 LYS A O 1
ATOM 2068 N N . ASP A 1 253 ? -16.548 -4.630 -1.701 1.00 93.25 253 ASP A N 1
ATOM 2069 C CA . ASP A 1 253 ? -17.855 -5.133 -1.259 1.00 93.25 253 ASP A CA 1
ATOM 2070 C C . ASP A 1 253 ? -18.392 -4.387 -0.013 1.00 93.25 253 ASP A C 1
ATOM 2072 O O . ASP A 1 253 ? -18.929 -4.987 0.913 1.00 93.25 253 ASP A O 1
ATOM 2076 N N . ASN A 1 254 ? -18.213 -3.055 0.024 1.00 92.75 254 ASN A N 1
ATOM 2077 C CA . ASN A 1 254 ? -18.527 -2.171 1.163 1.00 92.75 254 ASN A CA 1
ATOM 2078 C C . ASN A 1 254 ? -17.782 -2.499 2.473 1.00 92.75 254 ASN A C 1
ATOM 2080 O O . ASN A 1 254 ? -18.211 -2.107 3.563 1.00 92.75 254 ASN A O 1
ATOM 2084 N N . VAL A 1 255 ? -16.644 -3.185 2.376 1.00 95.94 255 VAL A N 1
ATOM 2085 C CA . VAL A 1 255 ? -15.757 -3.498 3.497 1.00 95.94 255 VAL A CA 1
ATOM 2086 C C . VAL A 1 255 ? -14.444 -2.734 3.361 1.00 95.94 255 VAL A C 1
ATOM 2088 O O . VAL A 1 255 ? -13.825 -2.733 2.297 1.00 95.94 255 VAL A O 1
ATOM 2091 N N . ILE A 1 256 ? -14.016 -2.092 4.450 1.00 95.94 256 ILE A N 1
ATOM 2092 C CA . ILE A 1 256 ? -12.752 -1.359 4.538 1.00 95.94 256 ILE A CA 1
ATOM 2093 C C . ILE A 1 256 ? -11.651 -2.286 5.053 1.00 95.94 256 ILE A C 1
ATOM 2095 O O . ILE A 1 256 ? -11.695 -2.766 6.190 1.00 95.94 256 ILE A O 1
ATOM 2099 N N . TYR A 1 257 ? -10.609 -2.442 4.246 1.00 96.75 257 TYR A N 1
ATOM 2100 C CA . TYR A 1 257 ? -9.393 -3.178 4.567 1.00 96.75 257 TYR A CA 1
ATOM 2101 C C . TYR A 1 257 ? -8.224 -2.207 4.706 1.00 96.75 257 TYR A C 1
ATOM 2103 O O . TYR A 1 257 ? -7.976 -1.409 3.805 1.00 96.75 257 TYR A O 1
ATOM 2111 N N . SER A 1 258 ? -7.468 -2.290 5.802 1.00 94.06 258 SER A N 1
ATOM 2112 C CA . SER A 1 258 ? -6.226 -1.527 5.926 1.00 94.06 258 SER A CA 1
ATOM 2113 C C . SER A 1 258 ? -5.074 -2.234 5.223 1.00 94.06 258 SER A C 1
ATOM 2115 O O . SER A 1 258 ? -4.821 -3.420 5.457 1.00 94.06 258 SER A O 1
ATOM 2117 N N . ILE A 1 259 ? -4.342 -1.489 4.405 1.00 93.75 259 ILE A N 1
ATOM 2118 C CA . ILE A 1 259 ? -3.125 -1.932 3.726 1.00 93.75 259 ILE A CA 1
ATOM 2119 C C . ILE A 1 259 ? -1.936 -1.086 4.187 1.00 93.75 259 ILE A C 1
ATOM 2121 O O . ILE A 1 259 ? -2.104 -0.061 4.836 1.00 93.75 259 ILE A O 1
ATOM 2125 N N . ASP A 1 260 ? -0.731 -1.549 3.865 1.00 89.12 260 ASP A N 1
ATOM 2126 C CA . ASP A 1 260 ? 0.527 -0.854 4.161 1.00 89.12 260 ASP A CA 1
ATOM 2127 C C . ASP A 1 260 ? 0.706 -0.450 5.635 1.00 89.12 260 ASP A C 1
ATOM 2129 O O . ASP A 1 260 ? 1.204 0.624 5.963 1.00 89.12 260 ASP A O 1
ATOM 2133 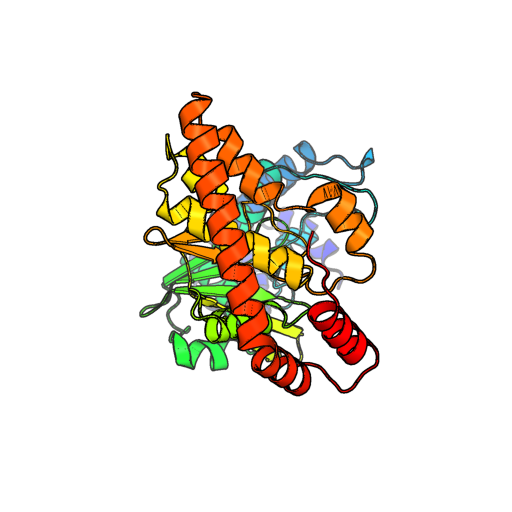N N . ASN A 1 261 ? 0.339 -1.347 6.559 1.00 90.12 261 ASN A N 1
ATOM 2134 C CA . ASN A 1 261 ? 0.488 -1.133 8.003 1.00 90.12 261 ASN A CA 1
ATOM 2135 C C . ASN A 1 261 ? 1.967 -1.258 8.450 1.00 90.12 261 ASN A C 1
ATOM 2137 O O . ASN A 1 261 ? 2.307 -2.090 9.293 1.00 90.12 261 ASN A O 1
ATOM 2141 N N . ALA A 1 262 ? 2.870 -0.458 7.877 1.00 83.62 262 ALA A N 1
ATOM 2142 C CA . ALA A 1 262 ? 4.311 -0.519 8.126 1.00 83.62 262 ALA A CA 1
ATOM 2143 C C . ALA A 1 262 ? 4.717 0.107 9.470 1.00 83.62 262 ALA A C 1
ATOM 2145 O O . ALA A 1 262 ? 5.675 -0.349 10.097 1.00 83.62 262 ALA A O 1
ATOM 2146 N N . PHE A 1 263 ? 3.980 1.110 9.947 1.00 81.62 263 PHE A N 1
ATOM 2147 C CA . PHE A 1 263 ? 4.310 1.864 11.156 1.00 81.62 263 PHE A CA 1
ATOM 2148 C C . PHE A 1 263 ? 3.398 1.466 12.317 1.00 81.62 263 PHE A C 1
ATOM 2150 O O . PHE A 1 263 ? 2.362 2.084 12.524 1.00 81.62 263 PHE A O 1
ATOM 2157 N N . LEU A 1 264 ? 3.780 0.453 13.096 1.00 84.75 264 LEU A N 1
ATOM 2158 C CA . LEU A 1 264 ? 3.112 0.095 14.354 1.00 84.75 264 LEU A CA 1
ATOM 2159 C C . LEU A 1 264 ? 4.018 0.418 15.540 1.00 84.75 264 LEU A C 1
ATOM 2161 O O . LEU A 1 264 ? 5.234 0.258 15.441 1.00 84.75 264 LEU A O 1
ATOM 2165 N N . PHE A 1 265 ? 3.430 0.852 16.658 1.00 78.88 265 PHE A N 1
ATOM 2166 C CA . PHE A 1 265 ? 4.150 1.165 17.902 1.00 78.88 265 PHE A CA 1
ATOM 2167 C C . PHE A 1 265 ? 5.338 2.133 17.7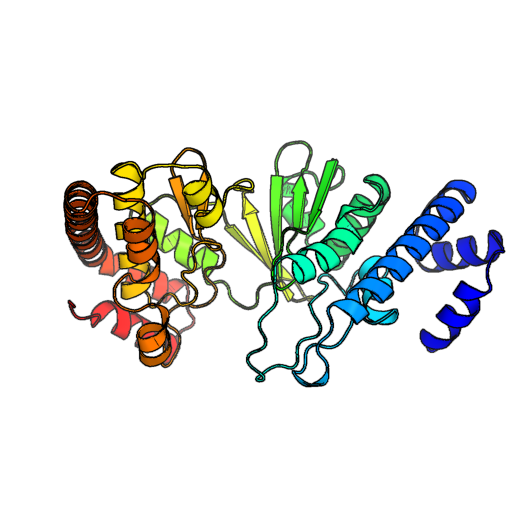38 1.00 78.88 265 PHE A C 1
ATOM 2169 O O . PHE A 1 265 ? 6.326 2.043 18.466 1.00 78.88 265 PHE A O 1
ATOM 2176 N N . TYR A 1 266 ? 5.279 3.045 16.763 1.00 65.06 266 TYR A N 1
ATOM 2177 C CA . TYR A 1 266 ? 6.430 3.867 16.386 1.00 65.06 266 TYR A CA 1
ATOM 2178 C C . TYR A 1 266 ? 6.995 4.649 17.594 1.00 65.06 266 TYR A C 1
ATOM 2180 O O . TYR A 1 266 ? 6.259 5.255 18.374 1.00 65.06 266 TYR A O 1
ATOM 2188 N N . LYS A 1 267 ? 8.315 4.646 17.809 1.00 55.25 267 LYS A N 1
ATOM 2189 C CA . LYS A 1 267 ? 8.912 5.386 18.939 1.00 55.25 267 LYS A CA 1
ATOM 2190 C C . LYS A 1 267 ? 8.720 6.886 18.701 1.00 55.25 267 LYS A C 1
ATOM 2192 O O . LYS A 1 267 ? 8.958 7.369 17.601 1.00 55.25 267 LYS A O 1
ATOM 2197 N N . ASN A 1 268 ? 8.257 7.617 19.716 1.00 51.78 268 ASN A N 1
ATOM 2198 C CA . ASN A 1 268 ? 7.787 9.005 19.587 1.00 51.78 268 ASN A CA 1
ATOM 2199 C C . ASN A 1 268 ? 6.587 9.178 18.641 1.00 51.78 268 ASN A C 1
ATOM 2201 O O . ASN A 1 268 ? 6.342 10.297 18.182 1.00 51.78 268 ASN A O 1
ATOM 2205 N N . ASN A 1 269 ? 5.787 8.121 18.402 1.00 49.12 269 ASN A N 1
ATOM 2206 C CA . ASN A 1 269 ? 4.527 8.285 17.677 1.00 49.12 269 ASN A CA 1
ATOM 2207 C C . ASN A 1 269 ? 3.653 9.339 18.337 1.00 49.12 269 ASN A C 1
ATOM 2209 O O . ASN A 1 269 ? 2.900 9.978 17.637 1.00 49.12 269 ASN A O 1
ATOM 2213 N N . ASN A 1 270 ? 3.780 9.589 19.643 1.00 48.44 270 ASN A N 1
ATOM 2214 C CA . ASN A 1 270 ? 3.047 10.673 20.286 1.00 48.44 270 ASN A CA 1
ATOM 2215 C C . ASN A 1 270 ? 3.191 11.997 19.532 1.00 48.44 270 ASN A C 1
ATOM 2217 O O . ASN A 1 270 ? 2.157 12.596 19.326 1.00 48.44 270 ASN A O 1
ATOM 2221 N N . GLN A 1 271 ? 4.371 12.364 19.004 1.00 52.53 271 GLN A N 1
ATOM 2222 C CA . GLN A 1 271 ? 4.562 13.591 18.210 1.00 52.53 271 GLN A CA 1
ATOM 2223 C C . GLN A 1 271 ? 4.018 13.503 16.773 1.00 52.53 271 GLN A C 1
ATOM 2225 O O . GLN A 1 271 ? 3.503 14.492 16.255 1.00 52.53 271 GLN A O 1
ATOM 2230 N N . TRP A 1 272 ? 4.149 12.354 16.101 1.00 48.25 272 TRP A N 1
ATOM 2231 C CA . TRP A 1 272 ? 3.669 12.173 14.718 1.00 48.25 272 TRP A CA 1
ATOM 2232 C C . TRP A 1 272 ? 2.148 11.971 14.677 1.00 48.25 272 TRP A C 1
ATOM 2234 O O . TRP A 1 272 ? 1.442 12.606 13.903 1.00 48.25 272 TRP A O 1
ATOM 2244 N N . VAL A 1 273 ? 1.637 11.166 15.605 1.00 49.22 273 VAL A N 1
ATOM 2245 C CA . VAL A 1 273 ? 0.224 11.032 15.952 1.00 49.22 273 VAL A CA 1
ATOM 2246 C C . VAL A 1 273 ? -0.267 12.406 16.424 1.00 49.22 273 VAL A C 1
ATOM 2248 O O . VAL A 1 273 ? -1.224 12.870 15.835 1.00 49.22 273 VAL A O 1
ATOM 2251 N N . GLU A 1 274 ? 0.382 13.139 17.349 1.00 50.00 274 GLU A N 1
ATOM 2252 C CA . GLU A 1 274 ? -0.038 14.508 17.782 1.00 50.00 274 GLU A CA 1
ATOM 2253 C C . GLU A 1 274 ? -0.270 15.453 16.614 1.00 50.00 274 GLU A C 1
ATOM 2255 O O . GLU A 1 274 ? -1.218 16.230 16.639 1.00 50.00 274 GLU A O 1
ATOM 2260 N N . ARG A 1 275 ? 0.618 15.417 15.620 1.00 50.28 275 ARG A N 1
ATOM 2261 C CA . ARG A 1 275 ? 0.625 16.404 14.539 1.00 50.28 275 ARG A CA 1
ATOM 2262 C C . ARG A 1 275 ? -0.228 16.021 13.337 1.00 50.28 275 ARG A C 1
ATOM 2264 O O . ARG A 1 275 ? -0.582 16.917 12.583 1.00 50.28 275 ARG A O 1
ATOM 2271 N N . TYR A 1 276 ? -0.487 14.733 13.116 1.00 46.19 276 TYR A N 1
ATOM 2272 C CA . TYR A 1 276 ? -0.987 14.259 11.820 1.00 46.19 276 TYR A CA 1
ATOM 2273 C C . TYR A 1 276 ? -2.165 13.283 11.909 1.00 46.19 276 TYR A C 1
ATOM 2275 O O . TYR A 1 276 ? -2.895 13.123 10.935 1.00 46.19 276 TYR A O 1
ATOM 2283 N N . ILE A 1 277 ? -2.313 12.566 13.029 1.00 53.25 277 ILE A N 1
ATOM 2284 C CA . ILE A 1 277 ? -3.165 11.371 13.097 1.00 53.25 277 ILE A CA 1
ATOM 2285 C C . ILE A 1 277 ? -3.963 11.281 14.421 1.00 53.25 277 ILE A C 1
ATOM 2287 O O . ILE A 1 277 ? -4.862 10.461 14.512 1.00 53.25 277 ILE A O 1
ATOM 2291 N N . GLN A 1 278 ? -3.719 12.091 15.456 1.00 53.47 278 GLN A N 1
ATOM 2292 C CA . GLN A 1 278 ? -4.310 11.913 16.794 1.00 53.47 278 GLN A CA 1
ATOM 2293 C C . GLN A 1 278 ? -5.826 12.074 16.787 1.00 53.47 278 GLN A C 1
ATOM 2295 O O . GLN A 1 278 ? -6.354 12.994 16.174 1.00 53.47 278 GLN A O 1
ATOM 2300 N N . GLY A 1 279 ? -6.508 11.203 17.539 1.00 56.53 279 GLY A N 1
ATOM 2301 C CA . GLY A 1 279 ? -7.939 11.321 17.799 1.00 56.53 279 GLY A CA 1
ATOM 2302 C C . GLY A 1 279 ? -8.751 11.186 16.525 1.00 56.53 279 GLY A C 1
ATOM 2303 O O . GLY A 1 279 ? -9.519 12.086 16.195 1.00 56.53 279 GLY A O 1
ATOM 2304 N N . CYS A 1 280 ? -8.536 10.086 15.796 1.00 67.25 280 CYS A N 1
ATOM 2305 C CA . CYS A 1 280 ? -9.310 9.725 14.609 1.00 67.25 280 CYS A CA 1
ATOM 2306 C C . CYS A 1 280 ? -9.406 10.808 13.513 1.00 67.25 280 CYS A C 1
ATOM 2308 O O . CYS A 1 280 ? -10.312 10.750 12.691 1.00 67.25 280 CYS A O 1
ATOM 2310 N N . GLN A 1 281 ? -8.494 11.790 13.474 1.00 73.81 281 GLN A N 1
ATOM 2311 C CA . GLN A 1 281 ? -8.568 12.944 12.564 1.00 73.81 281 GLN A CA 1
ATOM 2312 C C . GLN A 1 281 ? -8.704 12.554 11.092 1.00 73.81 281 GLN A C 1
ATOM 2314 O O . GLN A 1 281 ? -9.531 13.129 10.387 1.00 73.81 281 GLN A O 1
ATOM 2319 N N . SER A 1 282 ? -7.924 11.575 10.628 1.00 78.56 282 SER A N 1
ATOM 2320 C CA . SER A 1 282 ? -7.984 11.107 9.242 1.00 78.56 282 SER A CA 1
ATOM 2321 C C . SER A 1 282 ? -9.371 10.552 8.923 1.00 78.56 282 SER A C 1
ATOM 2323 O O . SER A 1 282 ? -10.014 10.995 7.978 1.00 78.56 282 SER A O 1
ATOM 2325 N N . GLU A 1 283 ? -9.885 9.654 9.757 1.00 85.06 283 GLU A N 1
ATOM 2326 C CA . GLU A 1 283 ? -11.188 9.029 9.556 1.00 85.06 283 GLU A CA 1
ATOM 2327 C C . GLU A 1 283 ? -12.361 10.005 9.765 1.00 85.06 283 GLU A C 1
ATOM 2329 O O . GLU A 1 283 ? -13.309 9.997 8.982 1.00 85.06 283 GLU A O 1
ATOM 2334 N N . ILE A 1 284 ? -12.288 10.891 10.764 1.00 79.19 284 ILE A N 1
ATOM 2335 C CA . ILE A 1 284 ? -13.289 11.938 11.012 1.00 79.19 284 ILE A CA 1
ATOM 2336 C C . ILE A 1 284 ? -13.311 12.945 9.869 1.00 79.19 284 ILE A C 1
ATOM 2338 O O . ILE A 1 284 ? -14.393 13.346 9.462 1.00 79.19 284 ILE A O 1
ATOM 2342 N N . SER A 1 285 ? -12.161 13.349 9.322 1.00 80.12 285 SER A N 1
ATOM 2343 C CA . SER A 1 285 ? -12.135 14.307 8.206 1.00 80.12 285 SER A CA 1
ATOM 2344 C C . SER A 1 285 ? -12.906 13.797 6.989 1.00 80.12 285 SER A C 1
ATOM 2346 O O . SER A 1 285 ? -13.568 14.576 6.311 1.00 80.12 285 SER A O 1
ATOM 2348 N N . ILE A 1 286 ? -12.901 12.481 6.764 1.00 79.62 286 ILE A N 1
ATOM 2349 C CA . ILE A 1 286 ? -13.695 11.840 5.715 1.00 79.62 286 ILE A CA 1
ATOM 2350 C C . ILE A 1 286 ? -15.188 11.956 6.034 1.00 79.62 286 ILE A C 1
ATOM 2352 O O . ILE A 1 286 ? -15.971 12.321 5.161 1.00 79.62 286 ILE A O 1
ATOM 2356 N N . VAL A 1 287 ? -15.576 11.707 7.289 1.00 78.06 287 VAL A N 1
ATOM 2357 C CA . VAL A 1 287 ? -16.959 11.913 7.749 1.00 78.06 287 VAL A CA 1
ATOM 2358 C C . VAL A 1 287 ? -17.366 13.383 7.590 1.00 78.06 287 VAL A C 1
ATOM 2360 O O . VAL A 1 287 ? -18.451 13.652 7.096 1.00 78.06 287 VAL A O 1
ATOM 2363 N N . CYS A 1 288 ? -16.507 14.343 7.936 1.00 77.50 288 CYS A N 1
ATOM 2364 C CA . CYS A 1 288 ? -16.795 15.773 7.795 1.00 77.50 288 CYS A CA 1
ATOM 2365 C C . CYS A 1 288 ? -16.973 16.206 6.332 1.00 77.50 288 CYS A C 1
ATOM 2367 O O . CYS A 1 288 ? -17.877 16.980 6.036 1.00 77.50 288 CYS A O 1
ATOM 2369 N N . ASN A 1 289 ? -16.111 15.736 5.424 1.00 74.88 289 ASN A N 1
ATOM 2370 C CA . ASN A 1 289 ? -16.036 16.242 4.048 1.00 74.88 289 ASN A CA 1
ATOM 2371 C C . ASN A 1 289 ? -17.213 15.824 3.154 1.00 74.88 289 ASN A C 1
ATOM 2373 O O . ASN A 1 289 ? -17.402 16.427 2.102 1.00 74.88 289 ASN A O 1
ATOM 2377 N N . LEU A 1 290 ? -17.973 14.795 3.536 1.00 75.00 290 LEU A N 1
ATOM 2378 C CA . LEU A 1 290 ? -19.029 14.218 2.694 1.00 75.00 290 LEU A CA 1
ATOM 2379 C C . LEU A 1 290 ? -20.443 14.666 3.074 1.00 75.00 290 LEU A C 1
ATOM 2381 O O . LEU A 1 290 ? -21.387 14.336 2.366 1.00 75.00 290 LEU A O 1
ATOM 2385 N N . PHE A 1 291 ? -20.612 15.428 4.157 1.00 73.50 291 PHE A N 1
ATOM 2386 C CA . PHE A 1 291 ? -21.931 15.889 4.587 1.00 73.50 291 PHE A CA 1
ATOM 2387 C C . PHE A 1 291 ? -22.048 17.409 4.502 1.00 73.50 291 PHE A C 1
ATOM 2389 O O . PHE A 1 291 ? -21.459 18.144 5.291 1.00 73.50 291 PHE A O 1
ATOM 2396 N N . ASN A 1 292 ? -22.885 17.872 3.571 1.00 70.94 292 ASN A N 1
ATOM 2397 C CA . ASN A 1 292 ? -23.237 19.290 3.430 1.00 70.94 292 ASN A CA 1
ATOM 2398 C C . ASN A 1 292 ? -24.226 19.763 4.512 1.00 70.94 292 ASN A C 1
ATOM 2400 O O . ASN A 1 292 ? -24.376 20.962 4.739 1.00 70.94 292 ASN A O 1
ATOM 2404 N N . GLU A 1 293 ? -24.899 18.830 5.194 1.00 81.31 293 GLU A N 1
ATOM 2405 C CA . GLU A 1 293 ? -25.888 19.124 6.228 1.00 81.31 293 GLU A CA 1
ATOM 2406 C C . GLU A 1 293 ? -25.359 18.831 7.634 1.00 81.31 293 GLU A C 1
ATOM 2408 O O . GLU A 1 293 ? -24.967 17.708 7.966 1.00 81.31 293 GLU A O 1
ATOM 2413 N N . ILE A 1 294 ? -25.440 19.835 8.512 1.00 85.38 294 ILE A N 1
ATOM 2414 C CA . ILE A 1 294 ? -24.945 19.752 9.893 1.00 85.38 294 ILE A CA 1
ATOM 2415 C C . ILE A 1 294 ? -25.601 18.627 10.710 1.00 85.38 294 ILE A C 1
ATOM 2417 O O . ILE A 1 294 ? -24.963 18.055 11.593 1.00 85.38 294 ILE A O 1
ATOM 2421 N N . ASN A 1 295 ? -26.868 18.302 10.436 1.00 86.50 295 ASN A N 1
ATOM 2422 C CA . ASN A 1 295 ? -27.597 17.265 11.167 1.00 86.50 295 ASN A CA 1
ATOM 2423 C C . ASN A 1 295 ? -27.112 15.867 10.778 1.00 86.50 295 ASN A C 1
ATOM 2425 O O . ASN A 1 295 ? -26.813 15.069 11.664 1.00 86.50 295 ASN A O 1
ATOM 2429 N N . CYS A 1 296 ? -26.945 15.614 9.478 1.00 83.75 296 CYS A N 1
ATOM 2430 C CA . CYS A 1 296 ? -26.408 14.352 8.976 1.00 83.75 296 CYS A CA 1
ATOM 2431 C C . CYS A 1 296 ? -24.964 14.127 9.458 1.00 83.75 296 CYS A C 1
ATOM 2433 O O . CYS A 1 296 ? -24.607 1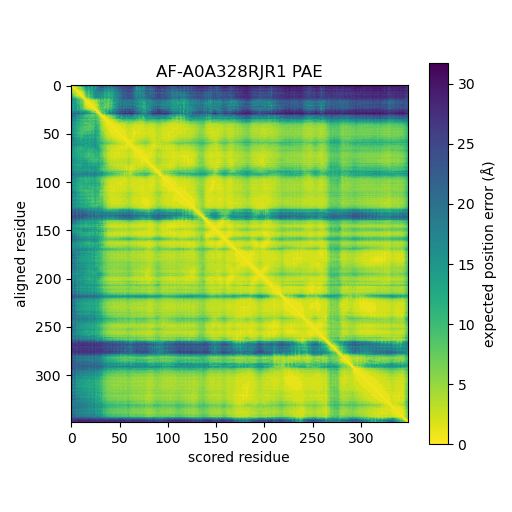3.035 9.907 1.00 83.75 296 CYS A O 1
ATOM 2435 N N . PHE A 1 297 ? -24.152 15.190 9.483 1.00 86.25 297 PHE A N 1
ATOM 2436 C CA . PHE A 1 297 ? -22.824 15.140 10.093 1.00 86.25 297 PHE A CA 1
ATOM 2437 C C . PHE A 1 297 ? -22.878 14.753 11.581 1.00 86.25 297 PHE A C 1
ATOM 2439 O O . PHE A 1 297 ? -22.174 13.836 12.003 1.00 86.25 297 PHE A O 1
ATOM 2446 N N . LYS A 1 298 ? -23.722 15.417 12.386 1.00 87.62 298 LYS A N 1
ATOM 2447 C CA . LYS A 1 298 ? -23.861 15.124 13.825 1.00 87.62 298 LYS A CA 1
ATOM 2448 C C . LYS A 1 298 ? -24.307 13.687 14.085 1.00 87.62 298 LYS A C 1
ATOM 2450 O O . LYS A 1 298 ? -23.790 13.050 15.000 1.00 87.62 298 LYS A O 1
ATOM 2455 N N . GLU A 1 299 ? -25.246 13.175 13.295 1.00 90.38 299 GLU A N 1
ATOM 2456 C CA . GLU A 1 299 ? -25.712 11.793 13.411 1.00 90.38 299 GLU A CA 1
ATOM 2457 C C . GLU A 1 299 ? -24.582 10.795 13.131 1.00 90.38 299 GLU A C 1
ATOM 2459 O O . GLU A 1 299 ? -24.315 9.910 13.949 1.00 90.38 299 GLU A O 1
ATOM 2464 N N . ASN A 1 300 ? -23.846 10.983 12.034 1.00 89.69 300 ASN A N 1
ATOM 2465 C CA . ASN A 1 300 ? -22.723 10.114 11.693 1.00 89.69 300 ASN A CA 1
ATOM 2466 C C . ASN A 1 300 ? -21.556 10.237 12.678 1.00 89.69 300 ASN A C 1
ATOM 2468 O O . ASN A 1 300 ? -20.926 9.231 13.003 1.00 89.69 300 ASN A O 1
ATOM 2472 N N . LEU A 1 301 ? -21.301 11.427 13.225 1.00 91.00 301 LEU A N 1
ATOM 2473 C CA . LEU A 1 301 ? -20.322 11.605 14.295 1.00 91.00 301 LEU A CA 1
ATOM 2474 C C . LEU A 1 301 ? -20.724 10.828 15.557 1.00 91.00 301 LEU A C 1
ATOM 2476 O O . LEU A 1 301 ? -19.878 10.173 16.164 1.00 91.00 301 LEU A O 1
ATOM 2480 N N . ASN A 1 302 ? -22.005 10.832 15.930 1.00 92.62 302 ASN A N 1
ATOM 2481 C CA . ASN A 1 302 ? -22.490 10.032 17.057 1.00 92.62 302 ASN A CA 1
ATOM 2482 C C . ASN A 1 302 ? -22.318 8.530 16.792 1.00 92.62 302 ASN A C 1
ATOM 2484 O O . ASN A 1 302 ? -21.799 7.817 17.651 1.00 92.62 302 ASN A O 1
ATOM 2488 N N . ILE A 1 303 ? -22.677 8.054 15.593 1.00 94.75 303 ILE A N 1
ATOM 2489 C CA . ILE A 1 303 ? -22.454 6.657 15.180 1.00 94.75 303 ILE A CA 1
ATOM 2490 C C . ILE A 1 303 ? -20.968 6.296 15.285 1.00 94.75 303 ILE A C 1
ATOM 2492 O O . ILE A 1 303 ? -20.624 5.233 15.806 1.00 94.75 303 ILE A O 1
ATOM 2496 N N . PHE A 1 304 ? -20.093 7.184 14.813 1.00 94.38 304 PHE A N 1
ATOM 2497 C CA . PHE A 1 304 ? -18.650 7.000 14.866 1.00 94.38 304 PHE A CA 1
ATOM 2498 C C . PHE A 1 304 ? -18.155 6.868 16.311 1.00 94.38 304 PHE A C 1
ATOM 2500 O O . PHE A 1 304 ? -17.471 5.902 16.645 1.00 94.38 304 PHE A O 1
ATOM 2507 N N . LEU A 1 305 ? -18.508 7.816 17.183 1.00 93.44 305 LEU A N 1
ATOM 2508 C CA . LEU A 1 305 ? -18.036 7.847 18.570 1.00 93.44 305 LEU A CA 1
ATOM 2509 C C . LEU A 1 305 ? -18.551 6.654 19.385 1.00 93.44 305 LEU A C 1
ATOM 2511 O O . LEU A 1 305 ? -17.796 6.081 20.173 1.00 93.44 305 LEU A O 1
ATOM 2515 N N . GLU A 1 306 ? -19.804 6.247 19.185 1.00 96.25 306 GLU A N 1
ATOM 2516 C CA . GLU A 1 306 ? -20.356 5.069 19.860 1.00 96.25 306 GLU A CA 1
ATOM 2517 C C . GLU A 1 306 ? -19.673 3.779 19.397 1.00 96.25 306 GLU A C 1
ATOM 2519 O O . GLU A 1 306 ? -19.240 2.972 20.223 1.00 96.25 306 GLU A O 1
ATOM 2524 N N . GLU A 1 307 ? -19.470 3.600 18.091 1.00 97.19 307 GLU A N 1
ATOM 2525 C CA . GLU A 1 307 ? -18.764 2.420 17.587 1.00 97.19 307 GLU A CA 1
ATOM 2526 C C . GLU A 1 307 ? -17.286 2.405 18.010 1.00 97.19 307 GLU A C 1
ATOM 2528 O O . GLU A 1 307 ? -16.745 1.345 18.332 1.00 97.19 307 GLU A O 1
ATOM 2533 N N . TYR A 1 308 ? -16.634 3.569 18.085 1.00 95.06 308 TYR A N 1
ATOM 2534 C CA . TYR A 1 308 ? -15.270 3.690 18.600 1.00 95.06 308 TYR A CA 1
ATOM 2535 C C . TYR A 1 308 ? -15.176 3.163 20.041 1.00 95.06 308 TYR A C 1
ATOM 2537 O O . TYR A 1 308 ? -14.288 2.366 20.360 1.00 95.06 308 TYR A O 1
ATOM 2545 N N . LYS A 1 309 ? -16.120 3.554 20.912 1.00 94.44 309 LYS A N 1
ATOM 2546 C CA . LYS A 1 309 ? -16.198 3.055 22.297 1.00 94.44 309 LYS A CA 1
ATOM 2547 C C . LYS A 1 309 ? -16.418 1.543 22.335 1.00 94.44 309 LYS A C 1
ATOM 2549 O O . LYS A 1 309 ? -15.730 0.851 23.088 1.00 94.44 309 LYS A O 1
ATOM 2554 N N . VAL A 1 310 ? -17.335 1.020 21.517 1.00 96.56 310 VAL A N 1
ATOM 2555 C CA . VAL A 1 310 ? -17.601 -0.428 21.417 1.00 96.56 310 VAL A CA 1
ATOM 2556 C C . VAL A 1 310 ? -16.335 -1.185 21.015 1.00 96.56 310 VAL A C 1
ATOM 2558 O O . VAL A 1 310 ? -15.973 -2.177 21.656 1.00 96.56 310 VAL A O 1
ATOM 2561 N N . GLN A 1 311 ? -15.618 -0.697 20.002 1.00 96.38 311 GLN A N 1
ATOM 2562 C CA . GLN A 1 311 ? -14.381 -1.322 19.549 1.00 96.38 311 GLN A CA 1
ATOM 2563 C C . GLN 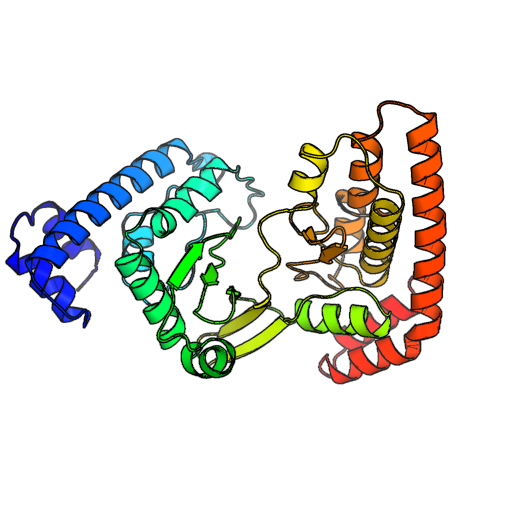A 1 311 ? -13.295 -1.283 20.627 1.00 96.38 311 GLN A C 1
ATOM 2565 O O . GLN A 1 311 ? -12.600 -2.280 20.837 1.00 96.38 311 GLN A O 1
ATOM 2570 N N . TYR A 1 312 ? -13.173 -0.175 21.357 1.00 93.88 312 TYR A N 1
ATOM 2571 C CA . TYR A 1 312 ? -12.230 -0.070 22.466 1.00 93.88 312 TYR A CA 1
ATOM 2572 C C . TYR A 1 312 ? -12.503 -1.122 23.549 1.00 93.88 312 TYR A C 1
ATOM 2574 O O . TYR A 1 312 ? -11.581 -1.813 23.993 1.00 93.88 312 TYR A O 1
ATOM 2582 N N . GLN A 1 313 ? -13.771 -1.299 23.935 1.00 95.06 313 GLN A N 1
ATOM 2583 C CA . GLN A 1 313 ? -14.158 -2.328 24.904 1.00 95.06 313 GLN A CA 1
ATOM 2584 C C . GLN A 1 313 ? -13.837 -3.735 24.395 1.00 95.06 313 GLN A C 1
ATOM 2586 O O . GLN A 1 313 ? -13.289 -4.548 25.141 1.00 95.06 313 GLN A O 1
ATOM 2591 N N . ARG A 1 314 ? -14.075 -4.007 23.107 1.00 96.00 314 ARG A N 1
ATOM 2592 C CA . ARG A 1 314 ? -13.698 -5.283 22.483 1.00 96.00 314 ARG A CA 1
ATOM 2593 C C . ARG A 1 314 ? -12.190 -5.534 22.555 1.00 96.00 314 ARG A C 1
ATOM 2595 O O . ARG A 1 314 ? -11.768 -6.637 22.902 1.00 96.00 314 ARG A O 1
ATOM 2602 N N . ILE A 1 315 ? -11.369 -4.514 22.293 1.00 95.25 315 ILE A N 1
ATOM 2603 C CA . ILE A 1 315 ? -9.907 -4.618 22.419 1.00 95.25 315 ILE A CA 1
ATOM 2604 C C . ILE A 1 315 ? -9.503 -4.911 23.868 1.00 95.25 315 ILE A C 1
ATOM 2606 O O . ILE A 1 315 ? -8.656 -5.775 24.096 1.00 95.25 315 ILE A O 1
ATOM 2610 N N . LYS A 1 316 ? -10.120 -4.248 24.856 1.00 94.25 316 LYS A N 1
ATOM 2611 C CA . LYS A 1 316 ? -9.863 -4.516 26.282 1.00 94.25 316 LYS A CA 1
ATOM 2612 C C . LYS A 1 316 ? -10.224 -5.949 26.670 1.00 94.25 316 LYS A C 1
ATOM 2614 O O . LYS A 1 316 ? -9.414 -6.617 27.308 1.00 94.25 316 LYS A O 1
ATOM 2619 N N . GLN A 1 317 ? -11.379 -6.443 26.232 1.00 95.88 317 GLN A N 1
ATOM 2620 C CA . GLN A 1 317 ? -11.826 -7.817 26.493 1.00 95.88 317 GLN A CA 1
ATOM 2621 C C . GLN A 1 317 ? -10.886 -8.869 25.885 1.00 95.88 317 GLN A C 1
ATOM 2623 O O . GLN A 1 317 ? -10.657 -9.915 26.489 1.00 95.88 317 GLN A O 1
ATOM 2628 N N . ARG A 1 318 ? -10.305 -8.592 24.711 1.00 96.69 318 ARG A N 1
ATOM 2629 C CA . ARG A 1 318 ? -9.373 -9.495 24.009 1.00 96.69 318 ARG A CA 1
ATOM 2630 C C . ARG A 1 318 ? -7.891 -9.188 24.289 1.00 96.69 318 ARG A C 1
ATOM 2632 O O . ARG A 1 318 ? -7.012 -9.772 23.653 1.00 96.69 318 ARG A O 1
ATOM 2639 N N . GLN A 1 319 ? -7.580 -8.293 25.233 1.00 95.12 319 GLN A N 1
ATOM 2640 C CA . GLN A 1 319 ? -6.216 -7.788 25.445 1.00 95.12 319 GLN A CA 1
ATOM 2641 C C . GLN A 1 319 ? -5.218 -8.896 25.812 1.00 95.12 319 GLN A C 1
ATOM 2643 O O . GLN A 1 319 ? -4.068 -8.845 25.378 1.00 95.12 319 GLN A O 1
ATOM 2648 N N . SER A 1 320 ? -5.634 -9.905 26.583 1.00 95.50 320 SER A N 1
ATOM 2649 C CA . SER A 1 320 ? -4.777 -11.042 26.949 1.00 95.50 320 SER A CA 1
ATOM 2650 C C . SER A 1 320 ? -4.283 -11.804 25.716 1.00 95.50 320 SER A C 1
ATOM 2652 O O . SER A 1 320 ? -3.079 -12.006 25.578 1.00 95.50 320 SER A O 1
ATOM 2654 N N . MET A 1 321 ? -5.189 -12.126 24.789 1.00 96.88 321 MET A N 1
ATOM 2655 C CA . MET A 1 321 ? -4.881 -12.812 23.528 1.00 96.88 321 MET A CA 1
ATOM 2656 C C . MET A 1 321 ? -3.965 -11.967 22.635 1.00 96.88 321 MET A C 1
ATOM 2658 O O . MET A 1 321 ? -3.021 -12.479 22.040 1.00 96.88 321 MET A O 1
ATOM 2662 N N . ILE A 1 322 ? -4.212 -10.654 22.569 1.00 95.69 322 ILE A N 1
ATOM 2663 C CA . ILE A 1 322 ? -3.364 -9.710 21.827 1.00 95.69 322 ILE A CA 1
ATOM 2664 C C . ILE A 1 322 ? -1.939 -9.705 22.395 1.00 95.69 322 ILE A C 1
ATOM 2666 O O . ILE A 1 322 ? -0.969 -9.791 21.644 1.00 95.69 322 ILE A O 1
ATOM 2670 N N . VAL A 1 323 ? -1.800 -9.624 23.720 1.00 94.94 323 VAL A N 1
ATOM 2671 C CA . VAL A 1 323 ? -0.492 -9.616 24.393 1.00 94.94 323 VAL A CA 1
ATOM 2672 C C . VAL A 1 323 ? 0.234 -10.945 24.210 1.00 94.94 323 VAL A C 1
ATOM 2674 O O . VAL A 1 323 ? 1.446 -10.947 24.004 1.00 94.94 323 VAL A O 1
ATOM 2677 N N . GLU A 1 324 ? -0.476 -12.068 24.279 1.00 95.62 324 GLU A N 1
ATOM 2678 C CA . GLU A 1 324 ? 0.092 -13.386 23.993 1.00 95.62 324 GLU A CA 1
ATOM 2679 C C . GLU A 1 324 ? 0.624 -13.453 22.559 1.00 95.62 324 GLU A C 1
ATOM 2681 O O . GLU A 1 324 ? 1.789 -13.794 22.351 1.00 95.62 324 GLU A O 1
ATOM 2686 N N . TRP A 1 325 ? -0.166 -12.995 21.586 1.00 94.75 325 TRP A N 1
ATOM 2687 C CA . TRP A 1 325 ? 0.272 -12.931 20.196 1.00 94.75 325 TRP A CA 1
ATOM 2688 C C . TRP A 1 325 ? 1.513 -12.052 20.005 1.00 94.75 325 TRP A C 1
ATOM 2690 O O . TRP A 1 325 ? 2.456 -12.457 19.330 1.00 94.75 325 TRP A O 1
ATOM 2700 N N . MET A 1 326 ? 1.578 -10.885 20.653 1.00 93.56 326 MET A N 1
ATOM 2701 C CA . MET A 1 326 ? 2.776 -10.036 20.622 1.00 93.56 326 MET A CA 1
ATOM 2702 C C . MET A 1 326 ? 4.018 -10.734 21.176 1.00 93.56 326 MET A C 1
ATOM 2704 O O . MET A 1 326 ? 5.113 -10.512 20.662 1.00 93.56 326 MET A O 1
ATOM 2708 N N . LYS A 1 327 ? 3.867 -11.555 22.222 1.00 94.06 327 LYS A N 1
ATOM 2709 C CA . LYS A 1 327 ? 4.979 -12.324 22.796 1.00 94.06 327 LYS A CA 1
ATOM 2710 C C . LYS A 1 327 ? 5.492 -13.399 21.848 1.00 94.06 327 LYS A C 1
ATOM 2712 O O . LYS A 1 327 ? 6.697 -13.632 21.833 1.00 94.06 327 LYS A O 1
ATOM 2717 N N . CYS A 1 328 ? 4.595 -14.028 21.092 1.00 92.62 328 CYS A N 1
ATOM 2718 C CA . CYS A 1 328 ? 4.949 -15.004 20.065 1.00 92.62 328 CYS A CA 1
ATOM 2719 C C . CYS A 1 328 ? 5.576 -14.342 18.833 1.00 92.62 328 CYS A C 1
ATOM 2721 O O . CYS A 1 328 ? 6.489 -14.903 18.238 1.00 92.62 328 CYS A O 1
ATOM 2723 N N . TRP A 1 329 ? 5.075 -13.168 18.447 1.00 92.06 329 TRP A N 1
ATOM 2724 C CA . TRP A 1 329 ? 5.446 -12.520 17.193 1.00 92.06 329 TRP A CA 1
ATOM 2725 C C . TRP A 1 329 ? 6.756 -11.735 17.266 1.00 92.06 329 TRP A C 1
ATOM 2727 O O . TRP A 1 329 ? 7.574 -11.793 16.350 1.00 92.06 329 TRP A O 1
ATOM 2737 N N . PHE A 1 330 ? 6.951 -10.970 18.341 1.00 89.50 330 PHE A N 1
ATOM 2738 C CA . PHE A 1 330 ? 8.139 -10.143 18.511 1.00 89.50 330 PHE A CA 1
ATOM 2739 C C . PHE A 1 330 ? 9.190 -10.860 19.356 1.00 89.50 330 PHE A C 1
ATOM 2741 O O . PHE A 1 330 ? 8.884 -11.468 20.385 1.00 89.50 330 PHE A O 1
ATOM 2748 N N . GLU A 1 331 ? 10.452 -10.709 18.959 1.00 89.88 331 GLU A N 1
ATOM 2749 C CA . GLU A 1 331 ? 11.596 -11.220 19.709 1.00 89.88 331 GLU A CA 1
ATOM 2750 C C . GLU A 1 331 ? 11.604 -10.709 21.153 1.00 89.88 331 GLU A C 1
ATOM 2752 O O . GLU A 1 331 ? 11.168 -9.588 21.453 1.00 89.88 331 GLU A O 1
ATOM 2757 N N . ASN A 1 332 ? 12.135 -11.536 22.057 1.00 91.50 332 ASN A N 1
ATOM 2758 C CA . ASN A 1 332 ? 12.263 -11.201 23.468 1.00 91.50 332 ASN A CA 1
ATOM 2759 C C . ASN A 1 332 ? 13.227 -10.026 23.669 1.00 91.50 332 ASN A C 1
ATOM 2761 O O . ASN A 1 332 ? 14.438 -10.202 23.752 1.00 91.50 332 ASN A O 1
ATOM 2765 N N . SER A 1 333 ? 12.665 -8.821 23.720 1.00 90.75 333 SER A N 1
ATOM 2766 C CA . SER A 1 333 ? 13.395 -7.560 23.676 1.00 90.75 333 SER A CA 1
ATOM 2767 C C . SER A 1 333 ? 12.722 -6.501 24.548 1.00 90.75 333 SER A C 1
ATOM 2769 O O . SER A 1 333 ? 11.521 -6.553 24.824 1.00 90.75 333 SER A O 1
ATOM 2771 N N . ILE A 1 334 ? 13.491 -5.482 24.938 1.00 89.00 334 ILE A N 1
ATOM 2772 C CA . ILE A 1 334 ? 12.972 -4.308 25.660 1.00 89.00 334 ILE A CA 1
ATOM 2773 C C . ILE A 1 334 ? 11.879 -3.605 24.838 1.00 89.00 334 ILE A C 1
ATOM 2775 O O . ILE A 1 334 ? 10.901 -3.107 25.392 1.00 89.00 334 ILE A O 1
ATOM 2779 N N . GLU A 1 335 ? 12.022 -3.585 23.513 1.00 86.50 335 GLU A N 1
ATOM 2780 C CA . GLU A 1 335 ? 11.041 -2.996 22.603 1.00 86.50 335 GLU A CA 1
ATOM 2781 C C . GLU A 1 335 ? 9.697 -3.718 22.658 1.00 86.50 335 GLU A C 1
ATOM 2783 O O . GLU A 1 335 ? 8.667 -3.067 22.835 1.00 86.50 335 GLU A O 1
ATOM 2788 N N . ARG A 1 336 ? 9.701 -5.055 22.621 1.00 90.88 336 ARG A N 1
ATOM 2789 C CA . ARG A 1 336 ? 8.482 -5.848 22.804 1.00 90.88 336 ARG A CA 1
ATOM 2790 C C . ARG A 1 336 ? 7.794 -5.520 24.126 1.00 90.88 336 ARG A C 1
ATOM 2792 O O . ARG A 1 336 ? 6.586 -5.289 24.146 1.00 90.88 336 ARG A O 1
ATOM 2799 N N . GLU A 1 337 ? 8.549 -5.478 25.222 1.00 91.81 337 GLU A N 1
ATOM 2800 C CA . GLU A 1 337 ? 7.986 -5.162 26.539 1.00 91.81 337 GLU A CA 1
ATOM 2801 C C . GLU A 1 337 ? 7.410 -3.743 26.591 1.00 91.81 337 GLU A C 1
ATOM 2803 O O . GLU A 1 337 ? 6.354 -3.524 27.188 1.00 91.81 337 GLU A O 1
ATOM 2808 N N . ASN A 1 338 ? 8.047 -2.780 25.925 1.00 88.44 338 ASN A N 1
ATOM 2809 C CA . ASN A 1 338 ? 7.519 -1.425 25.802 1.00 88.44 338 ASN A CA 1
ATOM 2810 C C . ASN A 1 338 ? 6.224 -1.384 24.983 1.00 88.44 338 ASN A C 1
ATOM 2812 O O . ASN A 1 338 ? 5.276 -0.729 25.415 1.00 88.44 338 ASN A O 1
ATOM 2816 N N . ASN A 1 339 ? 6.133 -2.125 23.879 1.00 88.12 339 ASN A N 1
ATOM 2817 C CA . ASN A 1 339 ? 4.916 -2.205 23.064 1.00 88.12 339 ASN A CA 1
ATOM 2818 C C . ASN A 1 339 ? 3.769 -2.873 23.842 1.00 88.12 339 ASN A C 1
ATOM 2820 O O . ASN A 1 339 ? 2.638 -2.390 23.834 1.00 88.12 339 ASN A O 1
ATOM 2824 N N . ILE A 1 340 ? 4.056 -3.941 24.594 1.00 91.44 340 ILE A N 1
ATOM 2825 C CA . ILE A 1 340 ? 3.073 -4.582 25.482 1.00 91.44 340 ILE A CA 1
ATOM 2826 C C . ILE A 1 340 ? 2.613 -3.606 26.571 1.00 91.44 340 ILE A C 1
ATOM 2828 O O . ILE A 1 340 ? 1.415 -3.497 26.844 1.00 91.44 340 ILE A O 1
ATOM 2832 N N . ARG A 1 341 ? 3.544 -2.878 27.203 1.00 89.56 341 ARG A N 1
ATOM 2833 C CA . ARG A 1 341 ? 3.204 -1.844 28.192 1.00 89.56 341 ARG A CA 1
ATOM 2834 C C . ARG A 1 341 ? 2.368 -0.735 27.572 1.00 89.56 341 ARG A C 1
ATOM 2836 O O . ARG A 1 341 ? 1.451 -0.286 28.246 1.00 89.56 341 ARG A O 1
ATOM 2843 N N . TYR A 1 342 ? 2.658 -0.322 26.338 1.00 84.06 342 TYR A N 1
ATOM 2844 C CA . TYR A 1 342 ? 1.880 0.675 25.608 1.00 84.06 342 TYR A CA 1
ATOM 2845 C C . TYR A 1 342 ? 0.419 0.235 25.516 1.00 84.06 342 TYR A C 1
ATOM 2847 O O . TYR A 1 342 ? -0.417 0.888 26.124 1.00 84.06 342 TYR A O 1
ATOM 2855 N N . ILE A 1 343 ? 0.128 -0.936 24.937 1.00 85.44 343 ILE A N 1
ATOM 2856 C CA . ILE A 1 343 ? -1.253 -1.447 24.806 1.00 85.44 343 ILE A CA 1
ATOM 2857 C C . ILE A 1 343 ? -1.948 -1.619 26.165 1.00 85.44 343 ILE A C 1
ATOM 2859 O O . ILE A 1 343 ? -3.145 -1.352 26.306 1.00 85.44 343 ILE A O 1
ATOM 2863 N N . LYS A 1 344 ? -1.213 -2.079 27.185 1.00 86.50 344 LYS A N 1
ATOM 2864 C CA . LYS A 1 344 ? -1.755 -2.213 28.546 1.00 86.50 344 LYS A CA 1
ATOM 2865 C C . LYS A 1 344 ? -2.119 -0.860 29.148 1.00 86.50 344 LYS A C 1
ATOM 2867 O O . LYS A 1 344 ? -3.162 -0.750 29.792 1.00 86.50 344 LYS A O 1
ATOM 2872 N N . LYS A 1 345 ? -1.263 0.142 28.939 1.00 79.06 345 LYS A N 1
ATOM 2873 C CA . LYS A 1 345 ? -1.377 1.479 29.521 1.00 79.06 345 LYS A CA 1
ATOM 2874 C C . LYS A 1 345 ? -2.238 2.436 28.717 1.00 79.06 345 LYS A C 1
ATOM 2876 O O . LYS A 1 345 ? -2.610 3.425 29.335 1.00 79.06 345 LYS A O 1
ATOM 2881 N N . THR A 1 346 ? -2.522 2.192 27.427 1.00 65.44 346 THR A N 1
ATOM 2882 C CA . THR A 1 346 ? -3.224 3.136 26.537 1.00 65.44 346 THR A CA 1
ATOM 2883 C C . THR A 1 346 ? -4.425 3.740 27.272 1.00 65.44 346 THR A C 1
ATOM 2885 O O . THR A 1 346 ? -5.433 3.036 27.460 1.00 65.44 346 THR A O 1
ATOM 2888 N N . PRO A 1 347 ? -4.294 4.993 27.759 1.00 51.47 347 PRO A N 1
ATOM 2889 C CA . PRO A 1 347 ? -5.328 5.633 28.547 1.00 51.47 347 PRO A CA 1
ATOM 2890 C C . PRO A 1 347 ? -6.501 5.944 27.628 1.00 51.47 347 PRO A C 1
ATOM 2892 O O . PRO A 1 347 ? -6.313 6.245 26.449 1.00 51.47 347 PRO A O 1
ATOM 2895 N N . THR A 1 348 ? -7.706 5.865 28.175 1.00 47.66 348 THR A N 1
ATOM 2896 C CA . THR A 1 348 ? -8.898 6.470 27.582 1.00 47.66 348 THR A CA 1
ATOM 2897 C C . THR A 1 348 ? -8.613 7.950 27.322 1.00 47.66 348 THR A C 1
ATOM 2899 O O . THR A 1 348 ? -8.257 8.665 28.260 1.00 47.66 348 THR A O 1
ATOM 2902 N N . ARG A 1 349 ? -8.714 8.383 26.064 1.00 44.53 349 ARG A N 1
ATOM 2903 C CA . ARG A 1 349 ? -8.843 9.799 25.713 1.00 44.53 349 ARG A CA 1
ATOM 2904 C C . ARG A 1 349 ? -10.312 10.128 25.548 1.00 44.53 349 ARG A C 1
ATOM 2906 O O . ARG A 1 349 ? -11.019 9.255 24.993 1.00 44.53 349 ARG A O 1
#

Secondary structure (DSSP, 8-state):
--HHHHHHHHHH---HHHHHHHHHHTT--S-HHHHHHHHHHHHHHHHHHHHHHHHS-BGGGTBPPPPHHHHHHHHH-TT----B--BPTTS-----HHHHHHHHHHHHTS-HHHHHHHHHHHHHHTT-HHHHHHHH-GGG--EEEE--SSB--EEEE-SS-EEEEEE-S--HHHHHHHHHHHTT-----EEEEEETTEEEEEEE---S-BHHHHHHH-SS--HHHHHHHHHHHHHHHHHT-----GGGEEEETTEEEE-----SS-TTHHHHHHHHTSTTHHHHHHHHHT-SSHHHHHHHHHHHHHHHHHHHHHHHHTHHHHHHHHHHHS-SSHHHHHHHHHHHH----

Nearest PDB structures (foldseek):
  4bdg-assembly1_A-2  TM=4.345E-01  e=4.507E-03  Homo sapiens
  4bdj-assembly1_A-2  TM=4.232E-01  e=7.071E-03  Homo sapiens
  2ycr-assembly1_A-2  TM=4.311E-01  e=7.071E-03  Homo sapiens
  4bdc-assembly1_A  TM=4.314E-01  e=1.167E-02  Homo sapiens
  2ycs-assembly1_A-2  TM=4.199E-01  e=2.236E-02  Homo sapiens

Sequence (349 aa):
MSFSKNIEEINKIDNKDAIVNFYRSHQWPINKDLIFLEFKYIKKLINNTLEKSKELALPNLGFDPLSDLDLISFLTNPKQFSLKLNKIKGKGIFYGLDHVSLRQNLLNRLPIQLKNRIIYQKLKFNNLDEKIVQLSNIQHIKSCEDIGMGHSVYRVIGKKMSFVVKRVDHINQEFYNKILSILEMPFHNVFTVNTNHGRWEVSDNLGDITLTKFCLESNELSPAIVKQLARHACLGDVFGRGDRHSENYMVKDNVIYSIDNAFLFYKNNNQWVERYIQGCQSEISIVCNLFNEINCFKENLNIFLEEYKVQYQRIKQRQSMIVEWMKCWFENSIERENNIRYIKKTPTR

pLDDT: mean 82.93, std 15.62, range [26.88, 97.19]